Protein AF-0000000083251883 (afdb_homodimer)

Solvent-accessible surface area (backbone atoms only — not comparable to full-atom values): 17934 Å² total; per-residue (Å²): 127,90,46,74,46,80,39,75,62,54,76,89,46,49,65,61,52,42,50,43,52,33,49,34,33,75,71,44,66,76,36,55,42,84,63,74,70,48,75,67,52,38,49,62,68,57,47,57,95,45,89,84,31,48,34,30,32,30,30,50,71,86,31,86,34,34,34,38,38,38,37,80,60,54,86,46,64,19,23,72,37,23,32,24,48,49,78,47,58,28,80,89,48,59,94,68,57,54,67,71,55,47,53,59,53,53,51,52,52,33,54,77,66,64,34,40,23,42,33,35,79,39,34,64,82,43,53,67,58,53,50,53,41,43,77,70,64,31,40,80,31,29,55,41,72,55,39,27,51,61,94,91,36,74,33,36,42,30,28,30,37,35,74,59,129,127,89,46,72,46,80,38,76,62,54,76,88,47,47,65,61,54,42,51,42,53,34,49,34,32,74,72,43,66,76,35,54,43,84,62,76,70,47,73,67,53,37,50,62,69,58,47,57,94,45,89,85,31,47,35,30,32,29,28,49,70,88,32,86,33,32,34,39,38,38,37,80,61,54,88,46,63,20,23,71,38,24,32,23,50,50,78,47,58,27,81,91,49,60,95,68,55,54,67,72,55,48,53,59,52,53,52,52,51,34,54,76,66,62,35,40,24,41,33,35,79,38,34,64,83,42,54,68,59,53,49,55,42,42,76,69,63,30,40,81,30,29,54,41,73,57,38,27,50,61,94,91,37,72,32,36,41,31,29,30,36,35,74,58,127

Secondary structure (DSSP, 8-state):
---EEEEE--GGGHHHHHHHHHHHHHH-SSS--SSPPPHHHHHHHHS-SSTT-EEEEEEETTEEEEEEEEEES-SSGGGTTEEEEEEEE-GGGTTSSHHHHHHHHHHHHHHHTT--EEEEEEETT-HHHHHHHHHTT-EEEEEEEEEEEETTEEEEEEEEEEE--/---EEEEE--GGGHHHHHHHHHHHHHH-SSS--SSPPPHHHHHHHHS-SSTT-EEEEEEETTEEEEEEEEEES-SSGGGTTEEEEEEEE-GGGTTSSHHHHHHHHHHHHHHHTT--EEEEEEETT-HHHHHHHHHTT-EEEEEEEEEEEETTEEEEEEEEEEE--

Foldseek 3Di:
DWDKDWAFDDLVCLVVALVLVQCCCVPHPFDQDVDRADSVRSCVVQDAPDPLKTKIFMAINNHTFWIKIWHQPDDDPVCSLETEIDTTTRPVNPPVCNLLVVVVVVLVSSVVSNRFKYKYKGWPPPVVVVVSVVVVPWAWDDWAWQPGAYPRDGIIIIMTMDGRD/DWDKDWAFDDLVCLVVALVLVQCCCVPHPFDQDVDRADSVRSVVVQDAPDPLKTKIFMAINNHTFWIKIWHQPDDDPVRSLETEIDTTTRPVNPPVCNLLVVVVVVLVSSVVSNRFKYKYKGWPPPVVVVVSVVVVPWAWDDWAWQPGAYPRDGIIIIMTMDGRD

Sequence (330 aa):
MDNLAFVTYEEQYLDQVRQTYNYYVANTTVSFDLELCSREGMRQLIEPVSPLYRSFVIVWDGQYAGYVLMTQHKKKAAFQVTAEITIYLDPAYTGRGIGKAAVPFLEQLARESGIHSLVAAICSENEGSLKLFGKHGYIPCAHYREVAYKFDRWLDLICLQKILRMDNLAFVTYEEQYLDQVRQTYNYYVANTTVSFDLELCSREGMRQLIEPVSPLYRSFVIVWDGQYAGYVLMTQHKKKAAFQVTAEITIYLDPAYTGRGIGKAAVPFLEQLARESGIHSLVAAICSENEGSLKLFGKHGYIPCAHYREVAYKFDRWLDLICLQKILR

Nearest PDB structures (foldseek):
  3dr8-assembly1_B  TM=8.921E-01  e=1.224E-16  unclassified
  4mbu-assembly1_A  TM=9.205E-01  e=1.651E-15  Staphylococcus aureus subsp. aureus Mu50
  5wph-assembly1_A  TM=9.210E-01  e=3.211E-15  Pseudomonas putida KT2440
  5jtf-assembly1_B  TM=9.167E-01  e=1.144E-14  Pseudomonas putida KT2440
  5t7e-assembly1_C-2  TM=9.372E-01  e=6.227E-14  Streptomyces hygroscopicus

pLDDT: mean 97.16, std 4.81, range [49.4, 98.93]

InterPro domains:
  IPR000182 GNAT domain [PF00583] (52-138)
  IPR000182 GNAT domain [PS51186] (4-156)
  IPR016181 Acyl-CoA N-acyltransferase [SSF55729] (7-164)

Radius of gyration: 21.08 Å; Cα contacts (8 Å, |Δi|>4): 638; chains: 2; bounding box: 41×72×44 Å

Organism: NCBI:txid582686

Structure (mmCIF, N/CA/C/O backbone):
data_AF-0000000083251883-model_v1
#
loop_
_entity.id
_entity.type
_entity.pdbx_description
1 polymer 'Phosphinothricin acetyltransferase'
#
loop_
_atom_site.group_PDB
_atom_site.id
_atom_site.type_symbol
_atom_site.label_atom_id
_atom_site.label_alt_id
_atom_site.label_comp_id
_atom_site.label_asym_id
_atom_site.label_entity_id
_atom_site.label_seq_id
_atom_site.pdbx_PDB_ins_code
_atom_site.Cartn_x
_atom_site.Cartn_y
_atom_site.Cartn_z
_atom_site.occupancy
_atom_site.B_iso_or_equiv
_atom_site.auth_seq_id
_atom_site.auth_comp_id
_atom_site.auth_asym_id
_atom_site.auth_atom_id
_atom_site.pdbx_PDB_model_num
ATOM 1 N N . MET A 1 1 ? -7.859 -36.086 -18.049 1 49.4 1 MET A N 1
ATOM 2 C CA . MET A 1 1 ? -8.269 -34.717 -17.752 1 49.4 1 MET A CA 1
ATOM 3 C C . MET A 1 1 ? -7.439 -34.134 -16.614 1 49.4 1 MET A C 1
ATOM 5 O O . MET A 1 1 ? -7.225 -34.794 -15.595 1 49.4 1 MET A O 1
ATOM 9 N N . ASP A 1 2 ? -6.448 -33.212 -16.845 1 69.23 2 ASP A N 1
ATOM 10 C CA . ASP A 1 2 ? -5.571 -32.732 -15.782 1 69.23 2 ASP A CA 1
ATOM 11 C C . ASP A 1 2 ? -6.38 -32.234 -14.586 1 69.23 2 ASP A C 1
ATOM 13 O O . ASP A 1 2 ? -7.42 -31.596 -14.756 1 69.23 2 ASP A O 1
ATOM 17 N N . ASN A 1 3 ? -6.074 -32.98 -13.476 1 90.13 3 ASN A N 1
ATOM 18 C CA . ASN A 1 3 ? -6.787 -32.671 -12.242 1 90.13 3 ASN A CA 1
ATOM 19 C C . ASN A 1 3 ? -6.171 -31.475 -11.522 1 90.13 3 ASN A C 1
ATOM 21 O O . ASN A 1 3 ? -5.012 -31.526 -11.105 1 90.13 3 ASN A O 1
ATOM 25 N N . LEU A 1 4 ? -6.816 -30.393 -11.606 1 97.38 4 LEU A N 1
ATOM 26 C CA . LEU A 1 4 ? -6.417 -29.165 -10.927 1 97.38 4 LEU A CA 1
ATOM 27 C C . LEU A 1 4 ? -7.208 -28.975 -9.637 1 97.38 4 LEU A C 1
ATOM 29 O O . LEU A 1 4 ? -8.431 -29.133 -9.625 1 97.38 4 LEU A O 1
ATOM 33 N N . ALA A 1 5 ? -6.46 -28.745 -8.498 1 98.05 5 ALA A N 1
ATOM 34 C CA . ALA A 1 5 ? -7.125 -28.506 -7.22 1 98.05 5 ALA A CA 1
ATOM 35 C C . ALA A 1 5 ? -6.453 -27.367 -6.458 1 98.05 5 ALA A C 1
ATOM 37 O O . ALA A 1 5 ? -5.241 -27.169 -6.565 1 98.05 5 ALA A O 1
ATOM 38 N N . PHE A 1 6 ? -7.214 -26.658 -5.749 1 98.51 6 PHE A N 1
ATOM 39 C CA . PHE A 1 6 ? -6.754 -25.671 -4.78 1 98.51 6 PHE A CA 1
ATOM 40 C C . PHE A 1 6 ? -6.972 -26.167 -3.356 1 98.51 6 PHE A C 1
ATOM 42 O O . PHE A 1 6 ? -8.112 -26.355 -2.927 1 98.51 6 PHE A O 1
ATOM 49 N N . VAL A 1 7 ? -5.873 -26.36 -2.666 1 97.96 7 VAL A N 1
ATOM 50 C CA . VAL A 1 7 ? -5.941 -26.954 -1.335 1 97.96 7 VAL A CA 1
ATOM 51 C C . VAL A 1 7 ? -5.419 -25.962 -0.299 1 97.96 7 VAL A C 1
ATOM 53 O O . VAL A 1 7 ? -4.435 -25.259 -0.543 1 97.96 7 VAL A O 1
ATOM 56 N N . THR A 1 8 ? -6.1 -25.94 0.87 1 97.85 8 THR A N 1
ATOM 57 C 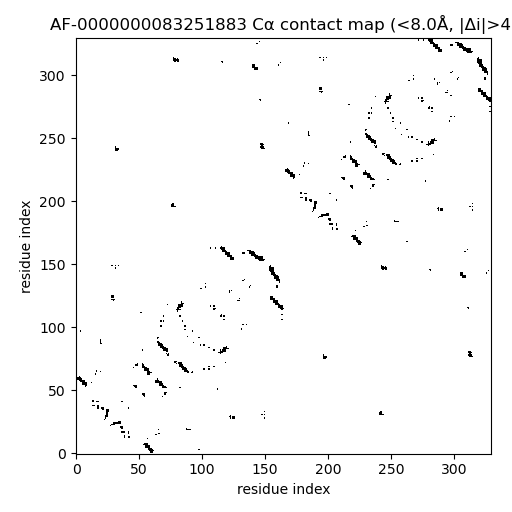CA . THR A 1 8 ? -5.651 -25.032 1.92 1 97.85 8 THR A CA 1
ATOM 58 C C . THR A 1 8 ? -4.184 -25.28 2.258 1 97.85 8 THR A C 1
ATOM 60 O O . THR A 1 8 ? -3.752 -26.43 2.366 1 97.85 8 THR A O 1
ATOM 63 N N . TYR A 1 9 ? -3.461 -24.232 2.396 1 98.3 9 TYR A N 1
ATOM 64 C CA . TYR A 1 9 ? -2.044 -24.342 2.724 1 98.3 9 TYR A CA 1
ATOM 65 C C . TYR A 1 9 ? -1.849 -25.023 4.073 1 98.3 9 TYR A C 1
ATOM 67 O O . TYR A 1 9 ? -2.555 -24.719 5.038 1 98.3 9 TYR A O 1
ATOM 75 N N . GLU A 1 10 ? -0.875 -25.914 4.133 1 97.34 10 GLU A N 1
ATOM 76 C CA . GLU A 1 10 ? -0.336 -26.509 5.353 1 97.34 10 GLU A CA 1
ATOM 77 C C . GLU A 1 10 ? 1.189 -26.444 5.371 1 97.34 10 GLU A C 1
ATOM 79 O O . GLU A 1 10 ? 1.824 -26.35 4.318 1 97.34 10 GLU A O 1
ATOM 84 N N . GLU A 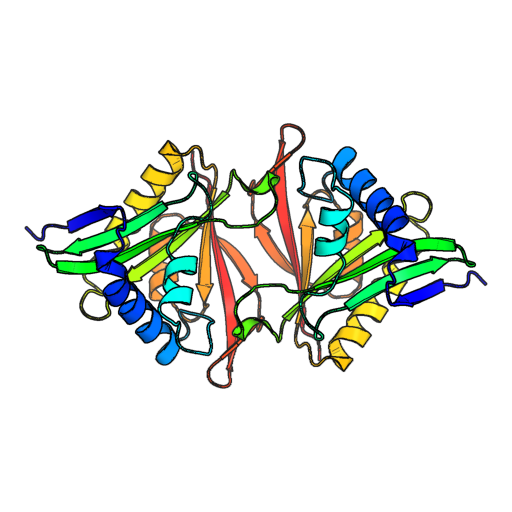1 11 ? 1.732 -26.551 6.522 1 97.43 11 GLU A N 1
ATOM 85 C CA . GLU A 1 11 ? 3.16 -26.348 6.746 1 97.43 11 GLU A CA 1
ATOM 86 C C . GLU A 1 11 ? 3.993 -27.308 5.9 1 97.43 11 GLU A C 1
ATOM 88 O O . GLU A 1 11 ? 5.123 -26.991 5.524 1 97.43 11 GLU A O 1
ATOM 93 N N . GLN A 1 12 ? 3.473 -28.399 5.558 1 97.65 12 GLN A N 1
ATOM 94 C CA . GLN A 1 12 ? 4.216 -29.388 4.784 1 97.65 12 GLN A CA 1
ATOM 95 C C . GLN A 1 12 ? 4.616 -28.832 3.421 1 97.65 12 GLN A C 1
ATOM 97 O O . GLN A 1 12 ? 5.552 -29.33 2.791 1 97.65 12 GLN A O 1
ATOM 102 N N . TYR A 1 13 ? 3.929 -27.806 2.956 1 98.38 13 TYR A N 1
ATOM 103 C CA . TYR A 1 13 ? 4.203 -27.23 1.644 1 98.38 13 TYR A CA 1
ATOM 104 C C . TYR A 1 13 ? 5.184 -26.069 1.753 1 98.38 13 TYR A C 1
ATOM 106 O O . TYR A 1 13 ? 5.524 -25.44 0.748 1 98.38 13 TYR A O 1
ATOM 114 N N . LEU A 1 14 ? 5.661 -25.738 2.961 1 98.63 14 LEU A N 1
ATOM 115 C CA . LEU A 1 14 ? 6.434 -24.528 3.216 1 98.63 14 LEU A CA 1
ATOM 116 C C . LEU A 1 14 ? 7.667 -24.472 2.32 1 98.63 14 LEU A C 1
ATOM 118 O O . LEU A 1 14 ? 7.96 -23.433 1.724 1 98.63 14 LEU A O 1
ATOM 122 N N . ASP A 1 15 ? 8.325 -25.575 2.161 1 98.59 15 ASP A N 1
ATOM 123 C CA . ASP A 1 15 ? 9.553 -25.581 1.371 1 98.59 15 ASP A CA 1
ATOM 124 C C . ASP A 1 15 ? 9.252 -25.388 -0.113 1 98.59 15 ASP A C 1
ATOM 126 O O . ASP A 1 15 ? 9.991 -24.698 -0.817 1 98.59 15 ASP A O 1
ATOM 130 N N . GLN A 1 16 ? 8.201 -26.016 -0.615 1 98.66 16 GLN A N 1
ATOM 131 C CA . GLN A 1 16 ? 7.839 -25.876 -2.022 1 98.66 16 GLN A CA 1
ATOM 132 C C . GLN A 1 16 ? 7.423 -24.443 -2.342 1 98.66 16 GLN A C 1
ATOM 134 O O . GLN A 1 16 ? 7.854 -23.877 -3.349 1 98.66 16 GLN A O 1
ATOM 139 N N . VAL A 1 17 ? 6.664 -23.897 -1.453 1 98.74 17 VAL A N 1
ATOM 140 C CA . VAL A 1 17 ? 6.215 -22.526 -1.674 1 98.74 17 VAL A CA 1
ATOM 141 C C . VAL A 1 17 ? 7.41 -21.577 -1.628 1 98.74 17 VAL A C 1
ATOM 143 O O . VAL A 1 17 ? 7.516 -20.662 -2.448 1 98.74 17 VAL A O 1
ATOM 146 N N . ARG A 1 18 ? 8.271 -21.774 -0.688 1 98.82 18 ARG A N 1
ATOM 147 C CA . ARG A 1 18 ? 9.475 -20.959 -0.567 1 98.82 18 ARG A CA 1
ATOM 148 C C . ARG A 1 18 ? 10.334 -21.06 -1.823 1 98.82 18 ARG A C 1
ATOM 150 O O . ARG A 1 18 ? 10.863 -20.055 -2.302 1 98.82 18 ARG A O 1
ATOM 157 N N . GLN A 1 19 ? 10.483 -22.225 -2.318 1 98.75 19 GLN A N 1
ATOM 158 C CA . GLN A 1 19 ? 11.275 -22.441 -3.524 1 98.75 19 GLN A CA 1
ATOM 159 C C . GLN A 1 19 ? 10.682 -21.689 -4.713 1 98.75 19 GLN A C 1
ATOM 161 O O . GLN A 1 19 ? 11.411 -21.057 -5.481 1 98.75 19 GLN A O 1
ATOM 166 N N . THR A 1 20 ? 9.438 -21.807 -4.827 1 98.81 20 THR A N 1
ATOM 167 C CA . THR A 1 20 ? 8.772 -21.074 -5.898 1 98.81 20 THR A CA 1
ATOM 168 C C . THR A 1 20 ? 9.003 -19.573 -5.75 1 98.81 20 THR A C 1
ATOM 170 O O . THR A 1 20 ? 9.401 -18.904 -6.706 1 98.81 20 THR A O 1
ATOM 173 N N . TYR A 1 21 ? 8.778 -19.083 -4.549 1 98.65 21 TYR A N 1
ATOM 174 C CA . TYR A 1 21 ? 8.947 -17.657 -4.294 1 98.65 21 TYR A CA 1
ATOM 175 C C . TYR A 1 21 ? 10.371 -17.212 -4.607 1 98.65 21 TYR A C 1
ATOM 177 O O . TYR A 1 21 ? 10.578 -16.214 -5.301 1 98.65 21 TYR A O 1
ATOM 185 N N . ASN A 1 22 ? 11.291 -17.938 -4.163 1 98.82 22 ASN A N 1
ATOM 186 C CA . ASN A 1 22 ? 12.696 -17.567 -4.301 1 98.82 22 ASN A CA 1
ATOM 187 C C . ASN A 1 22 ? 13.151 -17.628 -5.757 1 98.82 22 ASN A C 1
ATOM 189 O O . ASN A 1 22 ? 14.029 -16.868 -6.169 1 98.82 22 ASN A O 1
ATOM 193 N N . TYR A 1 23 ? 12.577 -18.521 -6.517 1 98.76 23 TYR A N 1
ATOM 194 C CA . TYR A 1 23 ? 12.856 -18.494 -7.948 1 98.76 23 TYR A CA 1
ATOM 195 C C . TYR A 1 23 ? 12.531 -17.129 -8.542 1 98.76 23 TYR A C 1
ATOM 197 O O . TYR A 1 23 ? 13.344 -16.551 -9.267 1 98.76 23 TYR A O 1
ATOM 205 N N . TYR A 1 24 ? 11.422 -16.577 -8.239 1 98.34 24 TYR A N 1
ATOM 206 C CA . TYR A 1 24 ? 10.977 -15.311 -8.812 1 98.34 24 TYR A CA 1
ATOM 207 C C . TYR A 1 24 ? 11.782 -14.145 -8.251 1 98.34 24 TYR A C 1
ATOM 209 O O . TYR A 1 24 ? 12.058 -13.175 -8.96 1 98.34 24 TYR A O 1
ATOM 217 N N . VAL A 1 25 ? 12.126 -14.23 -6.962 1 98.41 25 VAL A N 1
ATOM 218 C CA . VAL A 1 25 ? 12.97 -13.199 -6.367 1 98.41 25 VAL A CA 1
ATOM 219 C C . VAL A 1 25 ? 14.307 -13.139 -7.101 1 98.41 25 VAL A C 1
ATOM 221 O O . VAL A 1 25 ? 14.771 -12.058 -7.472 1 98.41 25 VAL A O 1
ATOM 224 N N . ALA A 1 26 ? 14.847 -14.271 -7.396 1 98.45 26 ALA A N 1
ATOM 225 C CA . ALA A 1 26 ? 16.213 -14.359 -7.905 1 98.45 26 ALA A CA 1
ATOM 226 C C . ALA A 1 26 ? 16.258 -14.084 -9.406 1 98.45 26 ALA A C 1
ATOM 228 O O . ALA A 1 26 ? 17.25 -13.561 -9.919 1 98.45 26 ALA A O 1
ATOM 229 N N . ASN A 1 27 ? 15.132 -14.345 -10.071 1 98.24 27 ASN A N 1
ATOM 230 C CA . ASN A 1 27 ? 15.298 -14.445 -11.517 1 98.24 27 ASN A CA 1
ATOM 231 C C . ASN A 1 27 ? 14.379 -13.476 -12.255 1 98.24 27 ASN A C 1
ATOM 233 O O . ASN A 1 27 ? 14.433 -13.374 -13.482 1 98.24 27 ASN A O 1
ATOM 237 N N . THR A 1 28 ? 13.568 -12.746 -11.523 1 98.02 28 THR A N 1
ATOM 238 C CA . THR A 1 28 ? 12.562 -11.962 -12.232 1 98.02 28 THR A CA 1
ATOM 239 C C . THR A 1 28 ? 12.245 -10.676 -11.473 1 98.02 28 THR A C 1
ATOM 241 O O . THR A 1 28 ? 12.755 -10.457 -10.373 1 98.02 28 THR A O 1
ATOM 244 N N . THR A 1 29 ? 11.38 -9.86 -12.038 1 97.72 29 THR A N 1
ATOM 245 C CA . THR A 1 29 ? 10.875 -8.656 -11.388 1 97.72 29 THR A CA 1
ATOM 246 C C . THR A 1 29 ? 9.457 -8.874 -10.869 1 97.72 29 THR A C 1
ATOM 248 O O . THR A 1 29 ? 8.775 -7.92 -10.49 1 97.72 29 THR A O 1
ATOM 251 N N . VAL A 1 30 ? 9.062 -10.108 -10.884 1 97 30 VAL A N 1
ATOM 252 C CA . VAL A 1 30 ? 7.725 -10.435 -10.4 1 97 30 VAL A CA 1
ATOM 253 C C . VAL A 1 30 ? 7.606 -10.068 -8.923 1 97 30 VAL A C 1
ATOM 255 O O . VAL A 1 30 ? 6.572 -9.558 -8.484 1 97 30 VAL A O 1
ATOM 258 N N . SER A 1 31 ? 8.657 -10.412 -8.202 1 96.03 31 SER A N 1
ATOM 259 C CA . SER A 1 31 ? 8.752 -10.012 -6.802 1 96.03 31 SER A CA 1
ATOM 260 C C . SER A 1 31 ? 9.686 -8.819 -6.629 1 96.03 31 SER A C 1
ATOM 262 O O . SER A 1 31 ? 10.728 -8.74 -7.283 1 96.03 31 SER A O 1
ATOM 264 N N . PHE A 1 32 ? 9.406 -8.001 -5.683 1 97.99 32 PHE A N 1
ATOM 265 C CA . PHE A 1 32 ? 10.197 -6.801 -5.439 1 97.99 32 PHE A CA 1
ATOM 266 C C . PHE A 1 32 ? 11.15 -7.009 -4.268 1 97.99 32 PHE A C 1
ATOM 268 O O . PHE A 1 32 ? 11.674 -6.043 -3.709 1 97.99 32 PHE A O 1
ATOM 275 N N . ASP A 1 33 ? 11.295 -8.233 -3.846 1 97.98 33 ASP A N 1
ATOM 276 C CA . ASP A 1 33 ? 12.32 -8.564 -2.86 1 97.98 33 ASP A CA 1
ATOM 277 C C . ASP A 1 33 ? 13.697 -8.662 -3.512 1 97.98 33 ASP A C 1
ATOM 279 O O . ASP A 1 33 ? 13.825 -9.153 -4.635 1 97.98 33 ASP A O 1
ATOM 283 N N . LEU A 1 34 ? 14.699 -8.22 -2.806 1 98.18 34 LEU A N 1
ATOM 284 C CA . LEU A 1 34 ? 16.052 -8.174 -3.349 1 98.18 34 LEU A CA 1
ATOM 285 C C . LEU A 1 34 ? 16.88 -9.351 -2.846 1 98.18 34 LEU A C 1
ATOM 287 O O . LEU A 1 34 ? 17.938 -9.655 -3.402 1 98.18 34 LEU A O 1
ATOM 291 N N . GLU A 1 35 ? 16.421 -9.925 -1.735 1 98.13 35 GLU A N 1
ATOM 292 C CA . GLU A 1 35 ? 17.1 -11.068 -1.132 1 98.13 35 GLU A CA 1
ATOM 293 C C . GLU A 1 35 ? 16.168 -12.272 -1.028 1 98.13 35 GLU A C 1
ATOM 295 O O . GLU A 1 35 ? 14.95 -12.114 -0.928 1 98.13 35 GLU A O 1
ATOM 300 N N . LEU A 1 36 ? 16.753 -13.41 -1.036 1 98.57 36 LEU A N 1
ATOM 301 C CA . LEU A 1 36 ? 15.968 -14.636 -0.942 1 98.57 36 LEU A CA 1
ATOM 302 C C . LEU A 1 36 ? 15.25 -14.721 0.401 1 98.57 36 LEU A C 1
ATOM 304 O O . LEU A 1 36 ? 15.808 -14.339 1.433 1 98.57 36 LEU A O 1
ATOM 308 N N . CYS A 1 37 ? 14.109 -15.217 0.35 1 98.21 37 CYS A N 1
ATOM 309 C CA . CYS A 1 37 ? 13.265 -15.376 1.529 1 98.21 37 CYS A CA 1
ATOM 310 C C . CYS A 1 37 ? 13.734 -16.549 2.382 1 98.21 37 CYS A C 1
ATOM 312 O O . CYS A 1 37 ? 14.033 -17.623 1.857 1 98.21 37 CYS A O 1
ATOM 314 N N . SER A 1 38 ? 13.853 -16.401 3.679 1 98.46 38 SER A N 1
ATOM 315 C CA . SER A 1 38 ? 14.141 -17.484 4.614 1 98.46 38 SER A CA 1
ATOM 316 C C . SER A 1 38 ? 12.906 -18.345 4.859 1 98.46 38 SER A C 1
ATOM 318 O O . SER A 1 38 ? 11.811 -18.016 4.397 1 98.46 38 SER A O 1
ATOM 320 N N . ARG A 1 39 ? 13.135 -19.436 5.527 1 98.22 39 ARG A N 1
ATOM 321 C CA . ARG A 1 39 ? 12.002 -20.284 5.885 1 98.22 39 ARG A CA 1
ATOM 322 C C . ARG A 1 39 ? 11.019 -19.534 6.778 1 98.22 39 ARG A C 1
ATOM 324 O O . ARG A 1 39 ? 9.807 -19.592 6.561 1 98.22 39 ARG A O 1
ATOM 331 N N . GLU A 1 40 ? 11.508 -18.861 7.796 1 98.03 40 GLU A N 1
ATOM 332 C CA . GLU A 1 40 ? 10.656 -18.082 8.689 1 98.03 40 GLU A CA 1
ATOM 333 C C . GLU A 1 40 ? 9.976 -16.938 7.944 1 98.03 40 GLU A C 1
ATOM 335 O O . GLU A 1 40 ? 8.799 -16.652 8.175 1 98.03 40 GLU A O 1
ATOM 340 N N . GLY A 1 41 ? 10.685 -16.304 7.089 1 97.73 41 GLY A N 1
ATOM 341 C CA . GLY A 1 41 ? 10.096 -15.26 6.264 1 97.73 41 GLY A CA 1
ATOM 342 C C . GLY A 1 41 ? 8.935 -15.751 5.42 1 97.73 41 GLY A C 1
ATOM 343 O O . GLY A 1 41 ? 7.896 -15.093 5.343 1 97.73 41 GLY A O 1
ATOM 344 N N .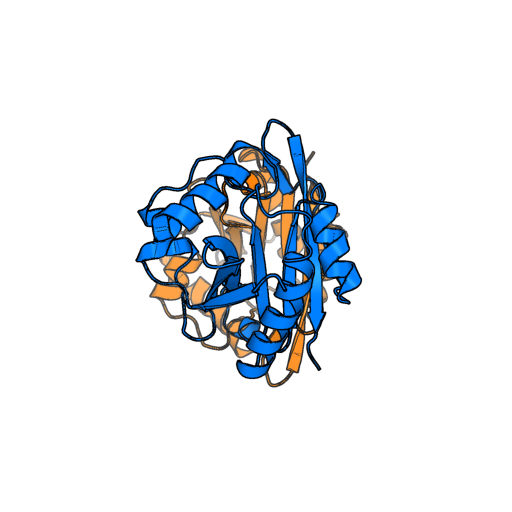 MET A 1 42 ? 9.2 -16.902 4.839 1 98.35 42 MET A N 1
ATOM 345 C CA . MET A 1 42 ? 8.141 -17.468 4.008 1 98.35 42 MET A CA 1
ATOM 346 C C . MET A 1 42 ? 6.92 -17.822 4.85 1 98.35 42 MET A C 1
ATOM 348 O O . MET A 1 42 ? 5.784 -17.606 4.424 1 98.35 42 MET A O 1
ATOM 352 N N . ARG A 1 43 ? 7.13 -18.344 6.006 1 97.86 43 ARG A N 1
ATOM 353 C CA . ARG A 1 43 ? 6.029 -18.651 6.913 1 97.86 43 ARG A CA 1
ATOM 354 C C . ARG A 1 43 ? 5.19 -17.409 7.196 1 97.86 43 ARG A C 1
ATOM 356 O O . ARG A 1 43 ? 3.96 -17.457 7.135 1 97.86 43 ARG A O 1
ATOM 363 N N . GLN A 1 44 ? 5.8 -16.286 7.427 1 96.29 44 GLN A N 1
ATOM 364 C CA . GLN A 1 44 ? 5.114 -15.034 7.726 1 96.29 44 GLN A CA 1
ATOM 365 C C . GLN A 1 44 ? 4.35 -14.521 6.508 1 96.29 44 GLN A C 1
ATOM 367 O O . GLN A 1 44 ? 3.284 -13.917 6.646 1 96.29 44 GLN A O 1
ATOM 372 N N . LEU A 1 45 ? 4.944 -14.807 5.42 1 96.32 45 LEU A N 1
ATOM 373 C CA . LEU A 1 45 ? 4.35 -14.321 4.179 1 96.32 45 LEU A CA 1
ATOM 374 C C . LEU A 1 45 ? 3.103 -15.122 3.823 1 96.32 45 LEU A C 1
ATOM 376 O O . LEU A 1 45 ? 2.101 -14.555 3.381 1 96.32 45 LEU A O 1
ATOM 380 N N . ILE A 1 46 ? 3.174 -16.394 3.986 1 97.59 46 ILE A N 1
ATOM 381 C CA . ILE A 1 46 ? 2.125 -17.252 3.445 1 97.59 46 ILE A CA 1
ATOM 382 C C . ILE A 1 46 ? 1.036 -17.46 4.495 1 97.59 46 ILE A C 1
ATOM 384 O O . ILE A 1 46 ? -0.119 -17.728 4.156 1 97.59 46 ILE A O 1
ATOM 388 N N . GLU A 1 47 ? 1.308 -17.369 5.753 1 96.1 47 GLU A N 1
ATOM 389 C CA . GLU A 1 47 ? 0.302 -17.508 6.801 1 96.1 47 GLU A CA 1
ATOM 390 C C . GLU A 1 47 ? -0.565 -16.257 6.904 1 96.1 47 GLU A C 1
ATOM 392 O O . GLU A 1 47 ? -0.048 -15.147 7.048 1 96.1 47 GLU A O 1
ATOM 397 N N . PRO A 1 48 ? -1.812 -16.473 6.913 1 93.5 48 PRO A N 1
ATOM 398 C CA . PRO A 1 48 ? -2.699 -15.307 6.94 1 93.5 48 PRO A CA 1
ATOM 399 C C . PRO A 1 48 ? -2.618 -14.535 8.255 1 93.5 48 PRO A C 1
ATOM 401 O O . PRO A 1 48 ? -2.479 -15.138 9.322 1 93.5 48 PRO A O 1
ATOM 404 N N . VAL A 1 49 ? -2.716 -13.236 8.163 1 91.45 49 VAL A N 1
ATOM 405 C CA . VAL A 1 49 ? -2.626 -12.36 9.327 1 91.45 49 VAL A CA 1
ATOM 406 C C . VAL A 1 49 ? -3.978 -12.303 10.035 1 91.45 49 VAL A C 1
ATOM 408 O O . VAL A 1 49 ? -4.074 -11.813 11.163 1 91.45 49 VAL A O 1
ATOM 411 N N . SER A 1 50 ? -4.999 -12.791 9.423 1 93.68 50 SER A N 1
ATOM 412 C CA . SER A 1 50 ? -6.357 -12.848 9.954 1 93.68 50 SER A CA 1
ATOM 413 C C . SER A 1 50 ? -7.181 -13.924 9.253 1 93.68 50 SER A C 1
ATOM 415 O O . SER A 1 50 ? -6.83 -14.365 8.157 1 93.68 50 SER A O 1
ATOM 417 N N . PRO A 1 51 ? -8.299 -14.303 9.822 1 92.48 51 PRO A N 1
ATOM 418 C CA . PRO A 1 51 ? -9.155 -15.314 9.198 1 92.48 51 PRO A CA 1
ATOM 419 C C . PRO A 1 51 ? -9.801 -14.823 7.904 1 92.48 51 PRO A C 1
ATOM 421 O O . PRO A 1 51 ? -10.347 -15.623 7.14 1 92.48 51 PRO A O 1
ATOM 424 N N . LEU A 1 52 ? -9.737 -13.547 7.723 1 94.52 52 LEU A N 1
ATOM 425 C CA . LEU A 1 52 ? -10.314 -12.959 6.519 1 94.52 52 LEU A CA 1
ATOM 426 C C . LEU A 1 52 ? -9.533 -13.384 5.28 1 94.52 52 LEU A C 1
ATOM 428 O O . LEU A 1 52 ? -10.105 -13.51 4.194 1 94.52 52 LEU A O 1
ATOM 432 N N . TYR A 1 53 ? -8.299 -13.619 5.47 1 96.68 53 TYR A N 1
ATOM 433 C CA . TYR A 1 53 ? -7.396 -13.931 4.368 1 96.68 53 TYR A CA 1
ATOM 434 C C . TYR A 1 53 ? -7.046 -15.414 4.354 1 96.68 53 TYR A C 1
ATOM 436 O O . TYR A 1 53 ? -7.216 -16.108 5.36 1 96.68 53 TYR A O 1
ATOM 444 N N . ARG A 1 54 ? -6.628 -15.906 3.135 1 96.94 54 ARG A N 1
ATOM 445 C CA . ARG A 1 54 ? -6.389 -17.336 2.974 1 96.94 54 ARG A CA 1
ATOM 446 C C . ARG A 1 54 ? -5.3 -17.596 1.938 1 96.94 54 ARG A C 1
ATOM 448 O O . ARG A 1 54 ? -5.147 -16.828 0.986 1 96.94 54 ARG A O 1
ATOM 455 N N . SER A 1 55 ? -4.622 -18.652 2.198 1 98.31 55 SER A N 1
ATOM 456 C CA . SER A 1 55 ? -3.602 -19.146 1.279 1 98.31 55 SER A CA 1
ATOM 457 C C . SER A 1 55 ? -3.919 -20.562 0.811 1 98.31 55 SER A C 1
ATOM 459 O O . SER A 1 55 ? -4.359 -21.399 1.602 1 98.31 55 SER A O 1
ATOM 461 N N . PHE A 1 56 ? -3.689 -20.855 -0.429 1 98.69 56 PHE A N 1
ATOM 462 C CA . PHE A 1 56 ? -3.928 -22.177 -0.995 1 98.69 56 PHE A CA 1
ATOM 463 C C . PHE A 1 56 ? -2.73 -22.64 -1.816 1 98.69 56 PHE A C 1
ATOM 465 O O . PHE A 1 56 ? -2.055 -21.826 -2.451 1 98.69 56 PHE A O 1
ATOM 472 N N . VAL A 1 57 ? -2.553 -23.919 -1.833 1 98.79 57 VAL A N 1
ATOM 473 C CA . VAL A 1 57 ? -1.616 -24.573 -2.74 1 98.79 57 VAL A CA 1
ATOM 474 C C . VAL A 1 57 ? -2.369 -25.129 -3.947 1 98.79 57 VAL A C 1
ATOM 476 O O . VAL A 1 57 ? -3.478 -25.65 -3.809 1 98.79 57 VAL A O 1
ATOM 479 N N . ILE A 1 58 ? -1.72 -24.968 -5.063 1 98.82 58 ILE A N 1
ATOM 480 C CA . ILE A 1 58 ? -2.256 -25.52 -6.302 1 98.82 58 ILE A CA 1
ATOM 481 C C . ILE A 1 58 ? -1.653 -26.9 -6.555 1 98.82 58 ILE A C 1
ATOM 483 O O . ILE A 1 58 ? -0.43 -27.061 -6.552 1 98.82 58 ILE A O 1
ATOM 487 N N . VAL A 1 59 ? -2.52 -27.844 -6.782 1 98.25 59 VAL A N 1
ATOM 488 C CA . VAL A 1 59 ? -2.096 -29.211 -7.064 1 98.25 59 VAL A CA 1
ATOM 489 C C . VAL A 1 59 ? -2.566 -29.621 -8.458 1 98.25 59 VAL A C 1
ATOM 491 O O . VAL A 1 59 ? -3.75 -29.5 -8.781 1 98.25 59 VAL A O 1
ATOM 494 N N . TRP A 1 60 ? -1.593 -29.958 -9.265 1 97.31 60 TRP A N 1
ATOM 495 C CA . TRP A 1 60 ? -1.847 -30.431 -10.622 1 97.31 60 TRP A CA 1
ATOM 496 C C . TRP A 1 60 ? -1.46 -31.899 -10.768 1 97.31 60 TRP A C 1
ATOM 498 O O . TRP A 1 60 ? -0.275 -32.241 -10.733 1 97.31 60 TRP A O 1
ATOM 508 N N . ASP A 1 61 ? -2.438 -32.78 -10.924 1 95.6 61 ASP A N 1
ATOM 509 C CA . ASP A 1 61 ? -2.225 -34.221 -11.022 1 95.6 61 ASP A CA 1
ATOM 510 C C . ASP A 1 61 ? -1.442 -34.743 -9.819 1 95.6 61 ASP A C 1
ATOM 512 O O . ASP A 1 61 ? -0.453 -35.461 -9.98 1 95.6 61 ASP A O 1
ATOM 516 N N . GLY A 1 62 ? -1.757 -34.203 -8.679 1 95.21 62 GLY A N 1
ATOM 517 C CA . GLY A 1 62 ? -1.223 -34.689 -7.417 1 95.21 62 GLY A CA 1
ATOM 518 C C . GLY A 1 62 ? 0.102 -34.051 -7.044 1 95.21 62 GLY A C 1
ATOM 519 O O . GLY A 1 62 ? 0.665 -34.347 -5.989 1 95.21 62 GLY A O 1
ATOM 520 N N . GLN A 1 63 ? 0.51 -33.165 -7.863 1 96.71 63 GLN A N 1
ATOM 521 C CA . GLN A 1 63 ? 1.806 -32.542 -7.619 1 96.71 63 GLN A CA 1
ATOM 522 C C . GLN A 1 63 ? 1.657 -31.047 -7.352 1 96.71 63 GLN A C 1
ATOM 524 O O . GLN A 1 63 ? 0.771 -30.397 -7.909 1 96.71 63 GLN A O 1
ATOM 529 N N . TYR A 1 64 ? 2.552 -30.583 -6.54 1 98.33 64 TYR A N 1
ATOM 530 C CA . TYR A 1 64 ? 2.604 -29.149 -6.28 1 98.33 64 TYR A CA 1
ATOM 531 C C . TYR A 1 64 ? 2.865 -28.371 -7.564 1 98.33 64 TYR A C 1
ATOM 533 O O . TYR A 1 64 ? 3.798 -28.683 -8.308 1 98.33 64 TYR A O 1
ATOM 541 N N . ALA A 1 65 ? 2.051 -27.318 -7.79 1 98.69 65 ALA A N 1
ATOM 542 C CA . ALA A 1 65 ? 2.196 -26.556 -9.027 1 98.69 65 ALA A CA 1
ATOM 543 C C . ALA A 1 65 ? 2.324 -25.063 -8.741 1 98.69 65 ALA A C 1
ATOM 545 O O . ALA A 1 65 ? 2.628 -24.276 -9.64 1 98.69 65 ALA A O 1
ATOM 546 N N . GLY A 1 66 ? 2.093 -24.634 -7.536 1 98.78 66 GLY A N 1
ATOM 547 C CA . GLY A 1 66 ? 2.131 -23.23 -7.159 1 98.78 66 GLY A CA 1
ATOM 548 C C . GLY A 1 66 ? 1.233 -22.904 -5.981 1 98.78 66 GLY A C 1
ATOM 549 O O . GLY A 1 66 ? 0.853 -23.794 -5.218 1 98.78 66 GLY A O 1
ATOM 550 N N . TYR A 1 67 ? 0.981 -21.671 -5.776 1 98.82 67 TYR A N 1
ATOM 551 C CA . TYR A 1 67 ? 0.097 -21.268 -4.688 1 98.82 67 TYR A CA 1
ATOM 552 C C . TYR A 1 67 ? -0.558 -19.925 -4.988 1 98.82 67 TYR A C 1
ATOM 554 O O . TYR A 1 67 ? -0.124 -19.202 -5.888 1 98.82 67 TYR A O 1
ATOM 562 N N . VAL A 1 68 ? -1.617 -19.65 -4.311 1 98.76 68 VAL A N 1
ATOM 563 C CA . VAL A 1 68 ? -2.336 -18.385 -4.416 1 98.76 68 VAL A CA 1
ATOM 564 C C . VAL A 1 68 ? -2.592 -17.819 -3.021 1 98.76 68 VAL A C 1
ATOM 566 O O . VAL A 1 68 ? -2.711 -18.571 -2.052 1 98.76 68 VAL A O 1
ATOM 569 N N . LEU A 1 69 ? -2.638 -16.541 -2.985 1 98.08 69 LEU A N 1
ATOM 570 C CA . LEU A 1 69 ? -2.906 -15.808 -1.753 1 98.08 69 LEU A CA 1
ATOM 571 C C . LEU A 1 69 ? -4.04 -14.807 -1.952 1 98.08 69 LEU A C 1
ATOM 573 O O . LEU A 1 69 ? -4.116 -14.148 -2.991 1 98.08 69 LEU A O 1
ATOM 577 N N . MET A 1 70 ? -4.897 -14.762 -1.086 1 98.42 70 MET A N 1
ATOM 578 C CA . MET A 1 70 ? -5.728 -13.593 -0.809 1 98.42 70 MET A CA 1
ATOM 579 C C . MET A 1 70 ? -5.325 -12.938 0.508 1 98.42 70 MET A C 1
ATOM 581 O O . MET A 1 70 ? -5.508 -13.522 1.577 1 98.42 70 MET A O 1
ATOM 585 N N . THR A 1 71 ? -4.771 -11.762 0.429 1 97.8 71 THR A N 1
ATOM 586 C CA . THR A 1 71 ? -4.135 -11.155 1.592 1 97.8 71 THR A CA 1
ATOM 587 C C . THR A 1 71 ? -4.587 -9.707 1.763 1 97.8 71 THR A C 1
ATOM 589 O O . THR A 1 71 ? -5.438 -9.225 1.012 1 97.8 71 THR A O 1
ATOM 592 N N . GLN A 1 72 ? -4.014 -9.129 2.81 1 96.93 72 GLN A N 1
ATOM 593 C CA . GLN A 1 72 ? -4.36 -7.759 3.172 1 96.93 72 GLN A CA 1
ATOM 594 C C . GLN A 1 72 ? -3.862 -6.77 2.122 1 96.93 72 GLN A C 1
ATOM 596 O O . GLN A 1 72 ? -2.695 -6.812 1.727 1 96.93 72 GLN A O 1
ATOM 601 N N . HIS A 1 73 ? -4.729 -5.933 1.655 1 97.38 73 HIS A N 1
ATOM 602 C CA . HIS A 1 73 ? -4.357 -4.89 0.707 1 97.38 73 HIS A CA 1
ATOM 603 C C . HIS A 1 73 ? -3.684 -3.717 1.413 1 97.38 73 HIS A C 1
ATOM 605 O O . HIS A 1 73 ? -2.634 -3.242 0.974 1 97.38 73 HIS A O 1
ATOM 611 N N . LYS A 1 74 ? -4.303 -3.26 2.431 1 97.08 74 LYS A N 1
ATOM 612 C CA . LYS A 1 74 ? -3.804 -2.198 3.3 1 97.08 74 LYS A CA 1
ATOM 613 C C . LYS A 1 74 ? -4.123 -2.49 4.763 1 97.08 74 LYS A C 1
ATOM 615 O O . LYS A 1 74 ? -5.058 -3.236 5.064 1 97.08 74 LYS A O 1
ATOM 620 N N . LYS A 1 75 ? -3.475 -1.831 5.658 1 94.12 75 LYS A N 1
ATOM 621 C CA . LYS A 1 75 ? -3.485 -2.23 7.062 1 94.12 75 LYS A CA 1
ATOM 622 C C . LYS A 1 75 ? -4.692 -1.645 7.791 1 94.12 75 LYS A C 1
ATOM 624 O O . LYS A 1 75 ? -5.203 -2.247 8.738 1 94.12 75 LYS A O 1
ATOM 629 N N . LYS A 1 76 ? -5.15 -0.505 7.438 1 96.16 76 LYS A N 1
ATOM 630 C CA . LYS A 1 76 ? -6.187 0.175 8.208 1 96.16 76 LYS A CA 1
ATOM 631 C C . LYS A 1 76 ? -7.535 -0.523 8.049 1 96.16 76 LYS A C 1
ATOM 633 O O . LYS A 1 76 ? -7.844 -1.052 6.98 1 96.16 76 LYS A O 1
ATOM 638 N N . ALA A 1 77 ? -8.335 -0.406 8.997 1 96.08 77 ALA A N 1
ATOM 639 C CA . ALA A 1 77 ? -9.549 -1.205 9.146 1 96.08 77 ALA A CA 1
ATOM 640 C C . ALA A 1 77 ? -10.552 -0.892 8.04 1 96.08 77 ALA A C 1
ATOM 642 O O . ALA A 1 77 ? -11.3 -1.77 7.605 1 96.08 77 ALA A O 1
ATOM 643 N N . ALA A 1 78 ? -10.568 0.328 7.571 1 98.21 78 ALA A N 1
ATOM 644 C CA . ALA A 1 78 ? -11.534 0.704 6.542 1 98.21 78 ALA A CA 1
ATOM 645 C C . ALA A 1 78 ? -11.309 -0.094 5.261 1 98.21 78 ALA A C 1
ATOM 647 O O . ALA A 1 78 ? -12.209 -0.203 4.424 1 98.21 78 ALA A O 1
ATOM 648 N N . PHE A 1 79 ? -10.115 -0.689 5.138 1 98.38 79 PHE A N 1
ATOM 649 C CA . PHE A 1 79 ? -9.744 -1.391 3.915 1 98.38 79 PHE A CA 1
ATOM 650 C C . PHE A 1 79 ? -10.079 -2.874 4.019 1 98.38 79 PHE A C 1
ATOM 652 O O . PHE A 1 79 ? -9.811 -3.643 3.094 1 98.38 79 PHE A O 1
ATOM 659 N N . GLN A 1 80 ? -10.682 -3.359 5.102 1 97.49 80 GLN A N 1
ATOM 660 C CA . GLN A 1 80 ? -10.956 -4.779 5.295 1 97.49 80 GLN A CA 1
ATOM 661 C C . GLN A 1 80 ? -11.996 -5.279 4.296 1 97.49 80 GLN A C 1
ATOM 663 O O . GLN A 1 80 ? -12.208 -6.487 4.165 1 97.49 80 GLN A O 1
ATOM 668 N N . VAL A 1 81 ? -12.543 -4.407 3.52 1 98.14 81 VAL A N 1
ATOM 669 C CA . VAL A 1 81 ? -13.51 -4.755 2.484 1 98.14 81 VAL A CA 1
ATOM 670 C C . VAL A 1 81 ? -12.785 -5.01 1.165 1 98.14 81 VAL A C 1
ATOM 672 O O . VAL A 1 81 ? -13.412 -5.356 0.161 1 98.14 81 VAL A O 1
ATOM 675 N N . THR A 1 82 ? -11.456 -4.819 1.117 1 98.73 82 THR A N 1
ATOM 676 C CA . THR A 1 82 ? -10.626 -4.996 -0.07 1 98.73 82 THR A CA 1
ATOM 677 C C . THR A 1 82 ? -9.481 -5.965 0.209 1 98.73 82 THR A C 1
ATOM 679 O O . THR A 1 82 ? -8.816 -5.866 1.242 1 98.73 82 THR A O 1
ATOM 682 N N . ALA A 1 83 ? -9.239 -6.894 -0.683 1 98.68 83 ALA A N 1
ATOM 683 C CA . ALA A 1 83 ? -8.136 -7.842 -0.55 1 98.68 83 ALA A CA 1
ATOM 684 C C . ALA A 1 83 ? -7.207 -7.776 -1.758 1 98.68 83 ALA A C 1
ATOM 686 O O . ALA A 1 83 ? -7.616 -7.354 -2.842 1 98.68 83 ALA A O 1
ATOM 687 N N . GLU A 1 84 ? -6.031 -8.098 -1.546 1 98.7 84 GLU A N 1
ATOM 688 C CA . GLU A 1 84 ? -5.049 -8.284 -2.61 1 98.7 84 GLU A CA 1
ATOM 689 C C . GLU A 1 84 ? -4.885 -9.76 -2.959 1 98.7 84 GLU A C 1
ATOM 691 O O . GLU A 1 84 ? -4.857 -10.614 -2.07 1 98.7 84 GLU A O 1
ATOM 696 N N . ILE A 1 85 ? -4.82 -10.057 -4.23 1 98.73 85 ILE A N 1
ATOM 697 C CA . ILE A 1 85 ? -4.681 -11.45 -4.639 1 98.73 85 ILE A CA 1
ATOM 698 C C . ILE A 1 85 ? -3.369 -11.637 -5.396 1 98.73 85 ILE A C 1
ATOM 700 O O . ILE A 1 85 ? -2.932 -10.743 -6.125 1 98.73 85 ILE A O 1
ATOM 704 N N . THR A 1 86 ? -2.746 -12.734 -5.211 1 97.95 86 THR A N 1
ATOM 705 C CA . THR A 1 86 ? -1.463 -13.094 -5.804 1 97.95 86 THR A CA 1
ATOM 706 C C . THR A 1 86 ? -1.466 -14.552 -6.255 1 97.95 86 THR A C 1
ATOM 708 O O . THR A 1 86 ? -2.051 -15.411 -5.593 1 97.95 86 THR A O 1
ATOM 711 N N . ILE A 1 87 ? -0.844 -14.828 -7.35 1 98.58 87 ILE A N 1
ATOM 712 C CA . ILE A 1 87 ? -0.697 -16.168 -7.908 1 98.58 87 ILE A CA 1
ATOM 713 C C . ILE A 1 87 ? 0.771 -16.433 -8.234 1 98.58 87 ILE A C 1
ATOM 715 O O . ILE A 1 87 ? 1.4 -15.664 -8.965 1 98.58 87 ILE A O 1
ATOM 719 N N . TYR A 1 88 ? 1.312 -17.43 -7.676 1 98.66 88 TYR A N 1
ATOM 720 C CA . TYR A 1 88 ? 2.645 -17.923 -8.003 1 98.66 88 TYR A CA 1
ATOM 721 C C . TYR A 1 88 ? 2.582 -19.347 -8.543 1 98.66 88 TYR A C 1
ATOM 723 O O . TYR A 1 88 ? 1.993 -20.23 -7.916 1 98.66 88 TYR A O 1
ATOM 731 N N . LEU A 1 89 ? 3.181 -19.506 -9.652 1 98.61 89 LEU A N 1
ATOM 732 C CA . LEU A 1 89 ? 3.266 -20.844 -10.226 1 98.61 89 LEU A CA 1
ATOM 733 C C . LEU A 1 89 ? 4.713 -21.324 -10.274 1 98.61 89 LEU A C 1
ATOM 735 O O . LEU A 1 89 ? 5.619 -20.548 -10.583 1 98.61 89 LEU A O 1
ATOM 739 N N . ASP A 1 90 ? 4.858 -22.55 -9.918 1 98.28 90 ASP A N 1
ATOM 740 C CA . ASP A 1 90 ? 6.138 -23.161 -10.263 1 98.28 90 ASP A CA 1
ATOM 741 C C . ASP A 1 90 ? 6.461 -22.961 -11.742 1 98.28 90 ASP A C 1
ATOM 743 O O . ASP A 1 90 ? 5.591 -23.12 -12.6 1 98.28 90 ASP A O 1
ATOM 747 N N . PRO A 1 91 ? 7.667 -22.62 -12.008 1 97.11 91 PRO A N 1
ATOM 748 C CA . PRO A 1 91 ? 8.019 -22.322 -13.398 1 97.11 91 PRO A CA 1
ATOM 749 C C . PRO A 1 91 ? 7.704 -23.477 -14.347 1 97.11 91 PRO A C 1
ATOM 751 O O . PRO A 1 91 ? 7.399 -23.251 -15.521 1 97.11 91 PRO A O 1
ATOM 754 N N . ALA A 1 92 ? 7.702 -24.659 -13.867 1 96.78 92 ALA A N 1
ATOM 755 C CA . ALA A 1 92 ? 7.438 -25.838 -14.687 1 96.78 92 ALA A CA 1
ATOM 756 C C . ALA A 1 92 ? 5.958 -25.937 -15.046 1 96.78 92 ALA A C 1
ATOM 758 O O . ALA A 1 92 ? 5.576 -26.721 -15.918 1 96.78 92 ALA A O 1
ATOM 759 N N . TYR A 1 93 ? 5.146 -25.168 -14.456 1 97.07 93 TYR A N 1
ATOM 760 C CA . TYR A 1 93 ? 3.707 -25.335 -14.622 1 97.07 93 TYR A CA 1
ATOM 761 C C . TYR A 1 93 ? 3.077 -24.083 -15.218 1 97.07 93 TYR A C 1
ATOM 763 O O . TYR A 1 93 ? 1.851 -23.947 -15.241 1 97.07 93 TYR A O 1
ATOM 771 N N . THR A 1 94 ? 3.881 -23.159 -15.691 1 95.4 94 THR A N 1
ATOM 772 C CA . THR A 1 94 ? 3.36 -21.958 -16.334 1 95.4 94 THR A CA 1
ATOM 773 C C . THR A 1 94 ? 2.844 -22.275 -17.735 1 95.4 94 THR A C 1
ATOM 775 O O . THR A 1 94 ? 3.244 -23.274 -18.338 1 95.4 94 THR A O 1
ATOM 778 N N . GLY A 1 95 ? 1.91 -21.465 -18.213 1 92.55 95 GLY A N 1
ATOM 779 C CA . GLY A 1 95 ? 1.429 -21.608 -19.578 1 92.55 95 GLY A CA 1
ATOM 780 C C . GLY A 1 95 ? 0.491 -22.786 -19.76 1 92.55 95 GLY A C 1
ATOM 781 O O . GLY A 1 95 ? 0.319 -23.283 -20.875 1 92.55 95 GLY A O 1
ATOM 782 N N . ARG A 1 96 ? -0.107 -23.239 -18.705 1 93.34 96 ARG A N 1
ATOM 783 C CA . ARG A 1 96 ? -0.951 -24.427 -18.77 1 93.34 96 ARG A CA 1
ATOM 784 C C . ARG A 1 96 ? -2.394 -24.095 -18.402 1 93.34 96 ARG A C 1
ATOM 786 O O . ARG A 1 96 ? -3.193 -24.994 -18.131 1 93.34 96 ARG A O 1
ATOM 793 N N . GLY A 1 97 ? -2.636 -22.833 -18.28 1 94.89 97 GLY A N 1
ATOM 794 C CA . GLY A 1 97 ? -4.001 -22.421 -17.997 1 94.89 97 GLY A CA 1
ATOM 795 C C . GLY A 1 97 ? -4.318 -22.383 -16.514 1 94.89 97 GLY A C 1
ATOM 796 O O . GLY A 1 97 ? -5.449 -22.089 -16.122 1 94.89 97 GLY A O 1
ATOM 797 N N . ILE A 1 98 ? -3.378 -22.62 -15.652 1 97.52 98 ILE A N 1
ATOM 798 C CA . ILE A 1 98 ? -3.594 -22.653 -14.21 1 97.52 98 ILE A CA 1
ATOM 799 C C . ILE A 1 98 ? -3.978 -21.261 -13.713 1 97.52 98 ILE A C 1
ATOM 801 O O . ILE A 1 98 ? -4.87 -21.119 -12.874 1 97.52 98 ILE A O 1
ATOM 805 N N . GLY A 1 99 ? -3.311 -20.257 -14.244 1 97.43 99 GLY A N 1
ATOM 806 C CA . GLY A 1 99 ? -3.668 -18.894 -13.883 1 97.43 99 GLY A CA 1
ATOM 807 C C . GLY A 1 99 ? -5.112 -18.552 -14.199 1 97.43 99 GLY A C 1
ATOM 808 O O . GLY A 1 99 ? -5.793 -17.911 -13.396 1 97.43 99 GLY A O 1
ATOM 809 N N . LYS A 1 100 ? -5.527 -19.001 -15.306 1 97.55 100 LYS A N 1
ATOM 810 C CA . LYS A 1 100 ? -6.896 -18.754 -15.748 1 97.55 100 LYS A CA 1
ATOM 811 C C . LYS A 1 100 ? -7.905 -19.383 -14.791 1 97.55 100 LYS A C 1
ATOM 813 O O . LYS A 1 100 ? -9.008 -18.863 -14.615 1 97.55 100 LYS A O 1
ATOM 818 N N . ALA A 1 101 ? -7.548 -20.483 -14.22 1 98.02 101 ALA A N 1
ATOM 819 C CA . ALA A 1 101 ? -8.422 -21.166 -13.27 1 98.02 101 ALA A CA 1
ATOM 820 C C . ALA A 1 101 ? -8.312 -20.547 -11.88 1 98.02 101 ALA A C 1
ATOM 822 O O . ALA A 1 101 ? -9.276 -20.556 -11.111 1 98.02 101 ALA A O 1
ATOM 823 N N . ALA A 1 102 ? -7.192 -19.998 -11.532 1 98.62 102 ALA A N 1
ATOM 824 C CA . ALA A 1 102 ? -6.911 -19.478 -10.196 1 98.62 102 ALA A CA 1
ATOM 825 C C . ALA A 1 102 ? -7.707 -18.205 -9.923 1 98.62 102 ALA A C 1
ATOM 827 O O . ALA A 1 102 ? -8.19 -17.994 -8.808 1 98.62 102 ALA A O 1
ATOM 828 N N . VAL A 1 103 ? -7.862 -17.351 -10.947 1 98.73 103 VAL A N 1
ATOM 829 C CA . VAL A 1 103 ? -8.486 -16.048 -10.745 1 98.73 103 VAL A CA 1
ATOM 830 C C . VAL A 1 103 ? -9.944 -16.23 -10.33 1 98.73 103 VAL A C 1
ATOM 832 O O . VAL A 1 103 ? -10.363 -15.736 -9.281 1 98.73 103 VAL A O 1
ATOM 835 N N . PRO A 1 104 ? -10.766 -17.029 -11.027 1 98.48 104 PRO A N 1
ATOM 836 C CA . PRO A 1 104 ? -12.146 -17.239 -10.585 1 98.48 104 PRO A CA 1
ATOM 837 C C . PRO A 1 104 ? -12.232 -17.923 -9.222 1 98.48 104 PRO A C 1
ATOM 839 O O . PRO A 1 104 ? -13.147 -17.643 -8.443 1 98.48 104 PRO A O 1
ATOM 842 N N . PHE A 1 105 ? -11.359 -18.818 -8.933 1 98.6 105 PHE A N 1
ATOM 843 C CA . PHE A 1 105 ? -11.331 -19.459 -7.623 1 98.6 105 PHE A CA 1
ATOM 844 C C . PHE A 1 105 ? -11.183 -18.422 -6.517 1 98.6 105 PHE A C 1
ATOM 846 O O . PHE A 1 105 ? -11.943 -18.429 -5.546 1 98.6 105 PHE A O 1
ATOM 853 N N . LEU A 1 106 ? -10.206 -17.473 -6.688 1 98.69 106 LEU A N 1
ATOM 854 C CA . LEU A 1 106 ? -9.959 -16.426 -5.703 1 98.69 106 LEU A CA 1
ATOM 855 C C . LEU A 1 106 ? -11.146 -15.473 -5.614 1 98.69 106 LEU A C 1
ATOM 857 O O . LEU A 1 106 ? -11.478 -14.988 -4.53 1 98.69 106 LEU A O 1
ATOM 861 N N . GLU A 1 107 ? -11.787 -15.193 -6.729 1 98.69 107 GLU A N 1
ATOM 862 C CA . GLU A 1 107 ? -12.97 -14.338 -6.724 1 98.69 107 GLU A CA 1
ATOM 863 C C . GLU A 1 107 ? -14.104 -14.969 -5.92 1 98.69 107 GLU A C 1
ATOM 865 O O . GLU A 1 107 ? -14.794 -14.281 -5.166 1 98.69 107 GLU A O 1
ATOM 870 N N . GLN A 1 108 ? -14.293 -16.261 -6.124 1 98.1 108 GLN A N 1
ATOM 871 C CA . GLN A 1 108 ? -15.32 -16.965 -5.363 1 98.1 108 GLN A CA 1
ATOM 872 C C . GLN A 1 108 ? -15.016 -16.932 -3.868 1 98.1 108 GLN A C 1
ATOM 874 O O . GLN A 1 108 ? -15.908 -16.681 -3.054 1 98.1 108 GLN A O 1
ATOM 879 N N . LEU A 1 109 ? -13.794 -17.196 -3.544 1 97.55 109 LEU A N 1
ATOM 880 C CA . LEU A 1 109 ? -13.362 -17.132 -2.152 1 97.55 109 LEU A CA 1
ATOM 881 C C . LEU A 1 109 ? -13.647 -15.757 -1.557 1 97.55 109 LEU A C 1
ATOM 883 O O . LEU A 1 109 ? -14.137 -15.652 -0.43 1 97.55 109 LEU A O 1
ATOM 887 N N . ALA A 1 110 ? -13.316 -14.705 -2.267 1 98.2 110 ALA A N 1
ATOM 888 C CA . ALA A 1 110 ? -13.523 -13.327 -1.829 1 98.2 110 ALA A CA 1
ATOM 889 C C . ALA A 1 110 ? -15.001 -13.05 -1.572 1 98.2 110 ALA A C 1
ATOM 891 O O . ALA A 1 110 ? -15.361 -12.472 -0.543 1 98.2 110 ALA A O 1
ATOM 892 N N . ARG A 1 111 ? -15.863 -13.444 -2.46 1 97.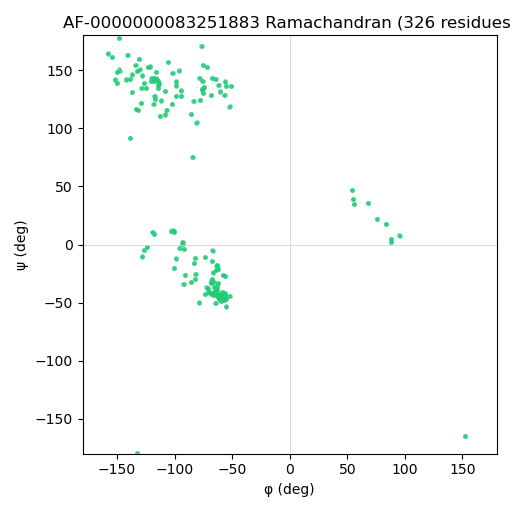54 111 ARG A N 1
ATOM 893 C CA . ARG A 1 111 ? -17.301 -13.259 -2.295 1 97.54 111 ARG A CA 1
ATOM 894 C C . ARG A 1 111 ? -17.798 -13.94 -1.024 1 97.54 111 ARG A C 1
ATOM 896 O O . ARG A 1 111 ? -18.576 -13.358 -0.265 1 97.54 111 ARG A O 1
ATOM 903 N N . GLU A 1 112 ? -17.29 -15.105 -0.819 1 96.31 112 GLU A N 1
ATOM 904 C CA . GLU A 1 112 ? -17.698 -15.875 0.352 1 96.31 112 GLU A CA 1
ATOM 905 C C . GLU A 1 112 ? -17.234 -15.206 1.642 1 96.31 112 GLU A C 1
ATOM 907 O O . GLU A 1 112 ? -17.829 -15.408 2.702 1 96.31 112 GLU A O 1
ATOM 912 N N . SER A 1 113 ? -16.198 -14.414 1.544 1 95.8 113 SER A N 1
ATOM 913 C CA . SER A 1 113 ? -15.609 -13.772 2.715 1 95.8 113 SER A CA 1
ATOM 914 C C . SER A 1 113 ? -16.152 -12.359 2.902 1 95.8 113 SER A C 1
ATOM 916 O O . SER A 1 113 ? -15.702 -11.628 3.787 1 95.8 113 SER A O 1
ATOM 918 N N . GLY A 1 114 ? -16.989 -11.906 1.997 1 96.19 114 GLY A N 1
ATOM 919 C CA . GLY A 1 114 ? -17.58 -10.582 2.109 1 96.19 114 GLY A CA 1
ATOM 920 C C . GLY A 1 114 ? -16.681 -9.481 1.579 1 96.19 114 GLY A C 1
ATOM 921 O O . GLY A 1 114 ? -16.876 -8.306 1.897 1 96.19 114 GLY A O 1
ATOM 922 N N . ILE A 1 115 ? -15.722 -9.843 0.818 1 98.29 115 ILE A N 1
ATOM 923 C CA . ILE A 1 115 ? -14.826 -8.872 0.2 1 98.29 115 ILE A CA 1
ATOM 924 C C . ILE A 1 115 ? -15.547 -8.158 -0.941 1 98.29 115 ILE A C 1
ATOM 926 O O . ILE A 1 115 ? -16.191 -8.799 -1.775 1 98.29 115 ILE A O 1
ATOM 930 N N . HIS A 1 116 ? -15.374 -6.837 -0.974 1 98.62 116 HIS A N 1
ATOM 931 C CA . HIS A 1 116 ? -16.048 -5.984 -1.946 1 98.62 116 HIS A CA 1
ATOM 932 C C . HIS A 1 116 ? -15.19 -5.783 -3.19 1 98.62 116 HIS A C 1
ATOM 934 O O . HIS A 1 116 ? -15.713 -5.708 -4.305 1 98.62 116 HIS A O 1
ATOM 940 N N . SER A 1 117 ? -13.893 -5.738 -2.988 1 98.58 117 SER A N 1
ATOM 941 C CA . SER A 1 117 ? -12.976 -5.408 -4.074 1 98.58 117 SER A CA 1
ATOM 942 C C . SER A 1 117 ? -11.698 -6.236 -3.989 1 98.58 117 SER A C 1
ATOM 944 O O . SER A 1 117 ? -11.2 -6.508 -2.895 1 98.58 117 SER A O 1
ATOM 946 N N . LEU A 1 118 ? -11.21 -6.621 -5.142 1 98.89 118 LEU A N 1
ATOM 947 C CA . LEU A 1 118 ? -9.921 -7.296 -5.245 1 98.89 118 LEU A CA 1
ATOM 948 C C . LEU A 1 118 ? -8.915 -6.434 -6 1 98.89 118 LEU A C 1
ATOM 950 O O . LEU A 1 118 ? -9.267 -5.78 -6.984 1 98.89 118 LEU A O 1
ATOM 954 N N . VAL A 1 119 ? -7.719 -6.453 -5.542 1 98.93 119 VAL A N 1
ATOM 955 C CA . VAL A 1 119 ? -6.635 -5.718 -6.186 1 98.93 119 VAL A CA 1
ATOM 956 C C . VAL A 1 119 ? -5.467 -6.662 -6.467 1 98.93 119 VAL A C 1
ATOM 958 O O . VAL A 1 119 ? -5.15 -7.529 -5.649 1 98.93 119 VAL A O 1
ATOM 961 N N . ALA A 1 120 ? -4.881 -6.525 -7.564 1 98.86 120 ALA A N 1
ATOM 962 C CA . ALA A 1 120 ? -3.616 -7.17 -7.906 1 98.86 120 ALA A CA 1
ATOM 963 C C . ALA A 1 120 ? -2.524 -6.136 -8.162 1 98.86 120 ALA A C 1
ATOM 965 O O . ALA A 1 120 ? -2.719 -5.198 -8.94 1 98.86 120 ALA A O 1
ATOM 966 N N . ALA A 1 121 ? -1.457 -6.209 -7.521 1 98.74 121 ALA A N 1
ATOM 967 C CA . ALA A 1 121 ? -0.29 -5.352 -7.715 1 98.74 121 ALA A CA 1
ATOM 968 C C . ALA A 1 121 ? 0.792 -6.071 -8.514 1 98.74 121 ALA A C 1
ATOM 970 O O . ALA A 1 121 ? 1.3 -7.111 -8.088 1 98.74 121 ALA A O 1
ATOM 971 N N . ILE A 1 122 ? 1.151 -5.515 -9.623 1 98.76 122 ILE A N 1
ATOM 972 C CA . ILE A 1 122 ? 1.952 -6.25 -10.595 1 98.76 122 ILE A CA 1
ATOM 973 C C . ILE A 1 122 ? 3.054 -5.347 -11.144 1 98.76 122 ILE A C 1
ATOM 975 O O . ILE A 1 122 ? 2.795 -4.203 -11.528 1 98.76 122 ILE A O 1
ATOM 979 N N . CYS A 1 123 ? 4.231 -5.872 -11.142 1 98.7 123 CYS A N 1
ATOM 980 C CA . CYS A 1 123 ? 5.27 -5.158 -11.876 1 98.7 123 CYS A CA 1
ATOM 981 C C . CYS A 1 123 ? 4.867 -4.953 -13.331 1 98.7 123 CYS A C 1
ATOM 983 O O . CYS A 1 123 ? 4.356 -5.872 -13.973 1 98.7 123 CYS A O 1
ATOM 985 N N . SER A 1 124 ? 5.165 -3.789 -13.865 1 98.23 124 SER A N 1
ATOM 986 C CA . SER A 1 124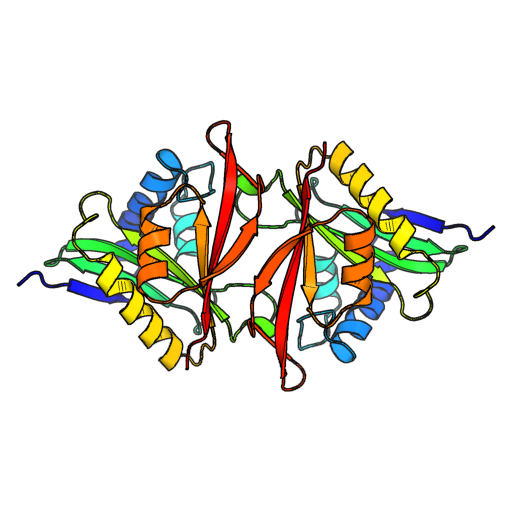 ? 4.744 -3.435 -15.217 1 98.23 124 SER A CA 1
ATOM 987 C C . SER A 1 124 ? 5.378 -4.357 -16.253 1 98.23 124 SER A 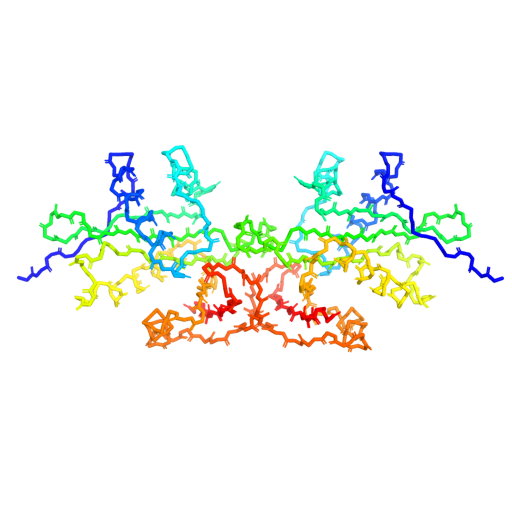C 1
ATOM 989 O O . SER A 1 124 ? 4.854 -4.512 -17.358 1 98.23 124 SER A O 1
ATOM 991 N N . GLU A 1 125 ? 6.407 -5.042 -15.934 1 98.04 125 GLU A N 1
ATOM 992 C CA . GLU A 1 125 ? 7.121 -5.921 -16.854 1 98.04 125 GLU A CA 1
ATOM 993 C C . GLU A 1 125 ? 6.447 -7.287 -16.948 1 98.04 125 GLU A C 1
ATOM 995 O O . GLU A 1 125 ? 6.763 -8.081 -17.837 1 98.04 125 GLU A O 1
ATOM 1000 N N . ASN A 1 126 ? 5.59 -7.561 -16.012 1 97.63 126 ASN A N 1
ATOM 1001 C CA . ASN A 1 126 ? 4.918 -8.856 -15.995 1 97.63 126 ASN A CA 1
ATOM 1002 C C . ASN A 1 126 ? 3.688 -8.861 -16.897 1 97.63 126 ASN A C 1
ATOM 1004 O O . ASN A 1 126 ? 2.556 -8.911 -16.411 1 97.63 126 ASN A O 1
ATOM 1008 N N . GLU A 1 127 ? 3.924 -8.92 -18.147 1 97.03 127 GLU A N 1
ATOM 1009 C CA . GLU A 1 127 ? 2.863 -8.802 -19.142 1 97.03 127 GLU A CA 1
ATOM 1010 C C . GLU A 1 127 ? 1.866 -9.952 -19.026 1 97.03 127 GLU A C 1
ATOM 1012 O O . GLU A 1 127 ? 0.667 -9.766 -19.246 1 97.03 127 GLU A O 1
ATOM 1017 N N . GLY A 1 128 ? 2.381 -11.111 -18.755 1 96.6 128 GLY A N 1
ATOM 1018 C CA . GLY A 1 128 ? 1.51 -12.267 -18.611 1 96.6 128 GLY A CA 1
ATOM 1019 C C . GLY A 1 128 ? 0.453 -12.087 -17.538 1 96.6 128 GLY A C 1
ATOM 1020 O O . GLY A 1 128 ? -0.727 -12.36 -17.77 1 96.6 128 GLY A O 1
ATOM 1021 N N . SER A 1 129 ? 0.868 -11.633 -16.427 1 98.03 129 SER A N 1
ATOM 1022 C CA . SER A 1 129 ? -0.064 -11.411 -15.326 1 98.03 129 SER A CA 1
ATOM 1023 C C . SER A 1 129 ? -1.037 -10.281 -15.645 1 98.03 129 SER A C 1
ATOM 1025 O O . SER A 1 129 ? -2.232 -10.384 -15.359 1 98.03 129 SER A O 1
ATOM 1027 N N . LEU A 1 130 ? -0.505 -9.198 -16.232 1 98.52 130 LEU A N 1
ATOM 1028 C CA . LEU A 1 130 ? -1.368 -8.082 -16.605 1 98.52 130 LEU A CA 1
ATOM 1029 C C . LEU A 1 130 ? -2.467 -8.54 -17.558 1 98.52 130 LEU A C 1
ATOM 1031 O O . LEU A 1 130 ? -3.634 -8.184 -17.383 1 98.52 130 LEU A O 1
ATOM 1035 N N . LYS A 1 131 ? -2.103 -9.343 -18.499 1 97.97 131 LYS A N 1
ATOM 1036 C CA . LYS A 1 131 ? -3.064 -9.875 -19.461 1 97.97 131 LYS A CA 1
ATOM 1037 C C . LYS A 1 131 ? -4.066 -10.803 -18.781 1 97.97 131 LYS A C 1
ATOM 1039 O O . LYS A 1 131 ? -5.263 -10.754 -19.072 1 97.97 131 LYS A O 1
ATOM 1044 N N . LEU A 1 132 ? -3.572 -11.646 -17.927 1 98.31 132 LEU A N 1
ATOM 1045 C CA . LEU A 1 132 ? -4.425 -12.585 -17.207 1 98.31 132 LEU A CA 1
ATOM 1046 C C . LEU A 1 132 ? -5.536 -11.85 -16.464 1 98.31 132 LEU A C 1
ATOM 1048 O O . LEU A 1 132 ? -6.716 -12.164 -16.636 1 98.31 132 LEU A O 1
ATOM 1052 N N . PHE A 1 133 ? -5.169 -10.893 -15.668 1 98.79 133 PHE A N 1
ATOM 1053 C CA . PHE A 1 133 ? -6.158 -10.174 -14.873 1 98.79 133 PHE A CA 1
ATOM 1054 C C . PHE A 1 133 ? -7.054 -9.324 -15.764 1 98.79 133 PHE A C 1
ATOM 1056 O O . PHE A 1 133 ? -8.26 -9.223 -15.527 1 98.79 133 PHE A O 1
ATOM 1063 N N . GLY A 1 134 ? -6.436 -8.671 -16.734 1 98.65 134 GLY A N 1
ATOM 1064 C CA . GLY A 1 134 ? -7.25 -7.945 -17.695 1 98.65 134 GLY A CA 1
ATOM 1065 C C . GLY A 1 134 ? -8.339 -8.797 -18.32 1 98.65 134 GLY A C 1
ATOM 1066 O O . GLY A 1 134 ? -9.487 -8.363 -18.431 1 98.65 134 GLY A O 1
ATOM 1067 N N . LYS A 1 135 ? -8.03 -9.988 -18.715 1 98.29 135 LYS A N 1
ATOM 1068 C CA . LYS A 1 135 ? -8.97 -10.914 -19.34 1 98.29 135 LYS A CA 1
ATOM 1069 C C . LYS A 1 135 ? -10.087 -11.299 -18.374 1 98.29 135 LYS A C 1
ATOM 1071 O O . LYS A 1 135 ? -11.155 -11.744 -18.798 1 98.29 135 LYS A O 1
ATOM 1076 N N . HIS A 1 136 ? -9.804 -11.135 -17.122 1 98.48 136 HIS A N 1
ATOM 1077 C CA . HIS A 1 136 ? -10.793 -11.508 -16.117 1 98.48 136 HIS A CA 1
ATOM 1078 C C . HIS A 1 136 ? -11.545 -10.285 -15.603 1 98.48 136 HIS A C 1
ATOM 1080 O O . HIS A 1 136 ? -12.187 -10.342 -14.552 1 98.48 136 HIS A O 1
ATOM 1086 N N . GLY A 1 137 ? -11.378 -9.153 -16.246 1 98.48 137 GLY A N 1
ATOM 1087 C CA . GLY A 1 137 ? -12.226 -8.004 -15.972 1 98.48 137 GLY A CA 1
ATOM 1088 C C . GLY A 1 137 ? -11.618 -7.038 -14.973 1 98.48 137 GLY A C 1
ATOM 1089 O O . GLY A 1 137 ? -12.286 -6.11 -14.513 1 98.48 137 GLY A O 1
ATOM 1090 N N . TYR A 1 138 ? -10.384 -7.268 -14.612 1 98.88 138 TYR A N 1
ATOM 1091 C CA . TYR A 1 138 ? -9.706 -6.288 -13.771 1 98.88 138 TYR A CA 1
ATOM 1092 C C . TYR A 1 138 ? -9.291 -5.067 -14.583 1 98.88 138 TYR A C 1
ATOM 1094 O O . TYR A 1 138 ? -8.794 -5.198 -15.704 1 98.88 138 TYR A O 1
ATOM 1102 N N . ILE A 1 139 ? -9.427 -3.877 -13.978 1 98.72 139 ILE A N 1
ATOM 1103 C CA . ILE A 1 139 ? -9.126 -2.628 -14.67 1 98.72 139 ILE A CA 1
ATOM 1104 C C . ILE A 1 139 ? -7.926 -1.95 -14.013 1 98.72 139 ILE A C 1
ATOM 1106 O O . ILE A 1 139 ? -7.849 -1.864 -12.785 1 98.72 139 ILE A O 1
ATOM 1110 N N . PRO A 1 140 ? -7 -1.484 -14.85 1 98.64 140 PRO A N 1
ATOM 1111 C CA . PRO A 1 140 ? -5.902 -0.716 -14.26 1 98.64 140 PRO A CA 1
ATOM 1112 C C . PRO A 1 140 ? -6.39 0.481 -13.447 1 98.64 140 PRO A C 1
ATOM 1114 O O . PRO A 1 140 ? -7.208 1.268 -13.931 1 98.64 140 PRO A O 1
ATOM 1117 N N . CYS A 1 141 ? -5.898 0.56 -12.239 1 98.78 141 CYS A N 1
ATOM 1118 C CA . CYS A 1 141 ? -6.324 1.654 -11.373 1 98.78 141 CYS A CA 1
ATOM 1119 C C . CYS A 1 141 ? -5.123 2.415 -10.825 1 98.78 141 CYS A C 1
ATOM 1121 O O . CYS A 1 141 ? -5.283 3.446 -10.169 1 98.78 141 CYS A O 1
ATOM 1123 N N . ALA A 1 142 ? -3.972 1.942 -11.108 1 98.88 142 ALA A N 1
ATOM 1124 C CA . ALA A 1 142 ? -2.764 2.619 -10.642 1 98.88 142 ALA A CA 1
ATOM 1125 C C . ALA A 1 142 ? -1.591 2.357 -11.583 1 98.88 142 ALA A C 1
ATOM 1127 O O . ALA A 1 142 ? -1.465 1.263 -12.138 1 98.88 142 ALA A O 1
ATOM 1128 N N . HIS A 1 143 ? -0.795 3.297 -11.812 1 98.87 143 HIS A N 1
ATOM 1129 C CA . HIS A 1 143 ? 0.503 3.223 -12.473 1 98.87 143 HIS A CA 1
ATOM 1130 C C . HIS A 1 143 ? 1.532 4.099 -11.768 1 98.87 143 HIS A C 1
ATOM 1132 O O . HIS A 1 143 ? 1.628 5.297 -12.044 1 98.87 143 HIS A O 1
ATOM 1138 N N . TYR A 1 144 ? 2.262 3.506 -10.823 1 98.87 144 TYR A N 1
ATOM 1139 C CA . TYR A 1 144 ? 3.37 4.17 -10.144 1 98.87 144 TYR A CA 1
ATOM 1140 C C . TYR A 1 144 ? 4.651 4.065 -10.962 1 98.87 144 TYR A C 1
ATOM 1142 O O . TYR A 1 144 ? 5.125 2.963 -11.247 1 98.87 144 TYR A O 1
ATOM 1150 N N . ARG A 1 145 ? 5.224 5.157 -11.273 1 98.76 145 ARG A N 1
ATOM 1151 C CA . ARG A 1 145 ? 6.4 5.165 -12.137 1 98.76 145 ARG A CA 1
ATOM 1152 C C . ARG A 1 145 ? 7.684 5.164 -11.314 1 98.76 145 ARG A C 1
ATOM 1154 O O . ARG A 1 145 ? 7.82 5.939 -10.365 1 98.76 145 ARG A O 1
ATOM 1161 N N . GLU A 1 146 ? 8.591 4.297 -11.691 1 98.73 146 GLU A N 1
ATOM 1162 C CA . GLU A 1 146 ? 9.933 4.269 -11.118 1 98.73 146 GLU A CA 1
ATOM 1163 C C . GLU A 1 146 ? 9.881 4.181 -9.595 1 98.73 146 GLU A C 1
ATOM 1165 O O . GLU A 1 146 ? 10.624 4.88 -8.902 1 98.73 146 GLU A O 1
ATOM 1170 N N . VAL A 1 147 ? 9.065 3.291 -9.056 1 98.72 147 VAL A N 1
ATOM 1171 C CA . VAL A 1 147 ? 8.826 3.285 -7.617 1 98.72 147 VAL A CA 1
ATOM 1172 C C . VAL A 1 147 ? 9.69 2.215 -6.954 1 98.72 147 VAL A C 1
ATOM 1174 O O . VAL A 1 147 ? 9.797 2.168 -5.726 1 98.72 147 VAL A O 1
ATOM 1177 N N . ALA A 1 148 ? 10.248 1.401 -7.705 1 98.76 148 ALA A N 1
ATOM 1178 C CA . ALA A 1 148 ? 11.108 0.33 -7.209 1 98.76 148 ALA A CA 1
ATOM 1179 C C . ALA A 1 148 ? 12.395 0.238 -8.023 1 98.76 148 ALA A C 1
ATOM 1181 O O . ALA A 1 148 ? 12.446 0.691 -9.169 1 98.76 148 ALA A O 1
ATOM 1182 N N . TYR A 1 149 ? 13.409 -0.275 -7.398 1 98.64 149 TYR A N 1
ATOM 1183 C CA . TYR A 1 149 ? 14.704 -0.476 -8.038 1 98.64 149 TYR A CA 1
ATOM 1184 C C . TYR A 1 149 ? 15.227 -1.884 -7.781 1 98.64 149 TYR A C 1
ATOM 1186 O O . TYR A 1 149 ? 15.428 -2.278 -6.63 1 98.64 149 TYR A O 1
ATOM 1194 N N . LYS A 1 150 ? 15.353 -2.647 -8.794 1 98.5 150 LYS A N 1
ATOM 1195 C CA . LYS A 1 150 ? 15.804 -4.035 -8.754 1 98.5 150 LYS A CA 1
ATOM 1196 C C . LYS A 1 150 ? 16.525 -4.416 -10.044 1 98.5 150 LYS A C 1
ATOM 1198 O O . LYS A 1 150 ? 16.096 -4.038 -11.136 1 98.5 150 LYS A O 1
ATOM 1203 N N . PHE A 1 151 ? 17.624 -5.167 -9.944 1 98.3 151 PHE A N 1
ATOM 1204 C CA . PHE A 1 151 ? 18.463 -5.571 -11.067 1 98.3 151 PHE A CA 1
ATOM 1205 C C . PHE A 1 151 ? 18.952 -4.353 -11.843 1 98.3 151 PHE A C 1
ATOM 1207 O O . PHE A 1 151 ? 18.934 -4.348 -13.075 1 98.3 151 PHE A O 1
ATOM 1214 N N . ASP A 1 152 ? 19.221 -3.246 -11.167 1 97.33 152 ASP A N 1
ATOM 1215 C CA . ASP A 1 152 ? 19.829 -2.021 -11.679 1 97.33 152 ASP A CA 1
ATOM 1216 C C . ASP A 1 152 ? 18.889 -1.305 -12.646 1 97.33 152 ASP A C 1
ATOM 1218 O O . ASP A 1 152 ? 19.336 -0.719 -13.635 1 97.33 152 ASP A O 1
ATOM 1222 N N . ARG A 1 153 ? 17.605 -1.389 -12.316 1 96.57 153 ARG A N 1
ATOM 1223 C CA . ARG A 1 153 ? 16.656 -0.669 -13.159 1 96.57 153 ARG A CA 1
ATOM 1224 C C . ARG A 1 153 ? 15.459 -0.186 -12.346 1 96.57 153 ARG A C 1
ATOM 1226 O O . ARG A 1 153 ? 15.081 -0.814 -11.355 1 96.57 153 ARG A O 1
ATOM 1233 N N . TRP A 1 154 ? 14.948 0.888 -12.827 1 98.28 154 TRP A N 1
ATOM 1234 C CA . TRP A 1 154 ? 13.716 1.436 -12.268 1 98.28 154 TRP A CA 1
ATOM 1235 C C . TRP A 1 154 ? 12.504 0.64 -12.738 1 98.28 154 TRP A C 1
ATOM 1237 O O . TRP A 1 154 ? 12.372 0.341 -13.927 1 98.28 154 TRP A O 1
ATOM 1247 N N . LEU A 1 155 ? 11.65 0.321 -11.803 1 98.73 155 LEU A N 1
ATOM 1248 C CA . LEU A 1 155 ? 10.467 -0.476 -12.112 1 98.73 155 LEU A CA 1
ATOM 1249 C C . LEU A 1 155 ? 9.192 0.289 -11.771 1 98.73 155 LEU A C 1
ATOM 1251 O O . LEU A 1 155 ? 9.14 0.999 -10.764 1 98.73 155 LEU A O 1
ATOM 1255 N N . ASP A 1 156 ? 8.236 0.057 -12.631 1 98.83 156 ASP A N 1
ATOM 1256 C CA . ASP A 1 156 ? 6.899 0.584 -12.381 1 98.83 156 ASP A CA 1
ATOM 1257 C C . ASP A 1 156 ? 6.007 -0.468 -11.726 1 98.83 156 ASP A C 1
ATOM 1259 O O . ASP A 1 156 ? 6.217 -1.668 -11.908 1 98.83 156 ASP A O 1
ATOM 1263 N N . LEU A 1 157 ? 5.088 -0.017 -10.931 1 98.83 157 LEU A N 1
ATOM 1264 C CA . LEU A 1 157 ? 4.053 -0.856 -10.337 1 98.83 157 LEU A CA 1
ATOM 1265 C C . LEU A 1 157 ? 2.681 -0.514 -10.907 1 98.83 157 LEU A C 1
ATOM 1267 O O . LEU A 1 157 ? 2.267 0.647 -10.886 1 98.83 157 LEU A O 1
ATOM 1271 N N . ILE A 1 158 ? 2.009 -1.476 -11.449 1 98.89 158 ILE A N 1
ATOM 1272 C CA . ILE A 1 158 ? 0.638 -1.351 -11.93 1 98.89 158 ILE A CA 1
ATOM 1273 C C . ILE A 1 158 ? -0.306 -2.113 -11.001 1 98.89 158 ILE A C 1
ATOM 1275 O O . ILE A 1 158 ? -0.016 -3.243 -10.602 1 98.89 158 ILE A O 1
ATOM 1279 N N . CYS A 1 159 ? -1.364 -1.482 -10.629 1 98.9 159 CYS A N 1
ATOM 1280 C CA . CYS A 1 159 ? -2.407 -2.183 -9.889 1 98.9 159 CYS A CA 1
ATOM 1281 C C . CYS A 1 159 ? -3.685 -2.286 -10.714 1 98.9 159 CYS A C 1
ATOM 1283 O O . CYS A 1 159 ? -4.038 -1.353 -11.437 1 98.9 159 CYS A O 1
ATOM 1285 N N . LEU A 1 160 ? -4.269 -3.395 -10.644 1 98.93 160 LEU A N 1
ATOM 1286 C CA . LEU A 1 160 ? -5.567 -3.65 -11.259 1 98.93 160 LEU A CA 1
ATOM 1287 C C . LEU A 1 160 ? -6.619 -3.963 -10.2 1 98.93 160 LEU A C 1
ATOM 1289 O O . LEU A 1 160 ? -6.323 -4.624 -9.201 1 98.93 160 LEU A O 1
ATOM 1293 N N . GLN A 1 161 ? -7.779 -3.501 -10.452 1 98.93 161 GLN A N 1
ATOM 1294 C CA . GLN A 1 161 ? -8.851 -3.657 -9.474 1 98.93 161 GLN A CA 1
ATOM 1295 C C . GLN A 1 161 ? -10.098 -4.258 -10.116 1 98.93 161 GLN A C 1
ATOM 1297 O O . GLN A 1 161 ? -10.404 -3.973 -11.276 1 98.93 161 GLN A O 1
ATOM 1302 N N . LYS A 1 162 ? -10.821 -5.049 -9.399 1 98.87 162 LYS A N 1
ATOM 1303 C CA . LYS A 1 162 ? -12.152 -5.538 -9.744 1 98.87 162 LYS A CA 1
ATOM 1304 C C . LYS A 1 162 ? -13.105 -5.422 -8.558 1 98.87 162 LYS A C 1
ATOM 1306 O O . LYS A 1 162 ? -12.832 -5.956 -7.481 1 98.87 162 LYS A O 1
ATOM 1311 N N . ILE A 1 163 ? -14.098 -4.667 -8.659 1 98.71 163 ILE A N 1
ATOM 1312 C CA . ILE A 1 163 ? -15.167 -4.621 -7.668 1 98.71 163 ILE A CA 1
ATOM 1313 C C . ILE A 1 163 ? -16.099 -5.815 -7.858 1 98.71 163 ILE A C 1
ATOM 1315 O O . ILE A 1 163 ? -16.613 -6.04 -8.956 1 98.71 163 ILE A O 1
ATOM 1319 N N . LEU A 1 164 ? -16.231 -6.534 -6.771 1 97.13 164 LEU A N 1
ATOM 1320 C CA . LEU A 1 164 ? -16.991 -7.776 -6.851 1 97.13 164 LEU A CA 1
ATOM 1321 C C . LEU A 1 164 ? -18.482 -7.515 -6.662 1 97.13 164 LEU A C 1
ATOM 1323 O O . LEU A 1 164 ? -18.87 -6.657 -5.866 1 97.13 164 LEU A O 1
ATOM 1327 N N . ARG A 1 165 ? -19.419 -7.65 -7.551 1 78.15 165 ARG A N 1
ATOM 1328 C CA . ARG A 1 165 ? -20.873 -7.551 -7.479 1 78.15 165 ARG A CA 1
ATOM 1329 C C . ARG A 1 165 ? -21.474 -8.788 -6.82 1 78.15 165 ARG A C 1
ATOM 1331 O O . ARG A 1 165 ? -20.935 -9.89 -6.947 1 78.15 165 ARG A O 1
ATOM 1338 N N . MET B 1 1 ? 6.084 38.353 11.868 1 49.67 1 MET B N 1
ATOM 1339 C CA . MET B 1 1 ? 6.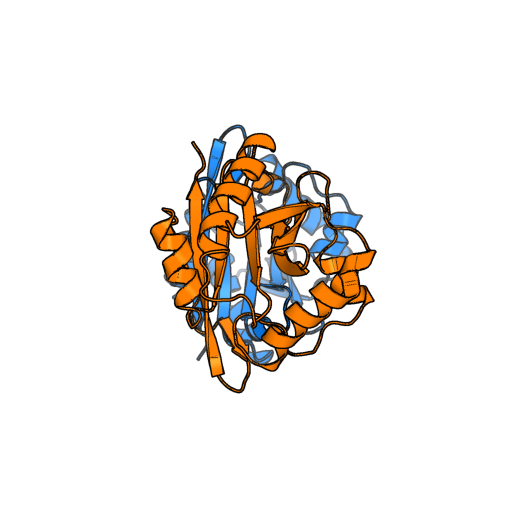246 37.33 10.839 1 49.67 1 MET B CA 1
ATOM 1340 C C . MET B 1 1 ? 6.041 35.936 11.422 1 49.67 1 MET B C 1
ATOM 1342 O O . MET B 1 1 ? 6.566 35.621 12.491 1 49.67 1 MET B O 1
ATOM 1346 N N . ASP B 1 2 ? 4.887 35.231 11.184 1 69.89 2 ASP B N 1
ATOM 1347 C CA . ASP B 1 2 ? 4.624 33.951 11.836 1 69.89 2 ASP B CA 1
ATOM 1348 C C . ASP B 1 2 ? 5.787 32.983 11.634 1 69.89 2 ASP B C 1
ATOM 1350 O O . ASP B 1 2 ? 6.377 32.93 10.553 1 69.89 2 ASP B O 1
ATOM 1354 N N . ASN B 1 3 ? 6.318 32.654 12.847 1 90.23 3 ASN B N 1
ATOM 1355 C CA . ASN B 1 3 ? 7.474 31.763 12.848 1 90.23 3 ASN B CA 1
ATOM 1356 C C . ASN B 1 3 ? 7.057 30.304 12.692 1 90.23 3 ASN B C 1
ATOM 1358 O O . ASN B 1 3 ? 6.354 29.76 13.546 1 90.23 3 ASN B O 1
ATOM 1362 N N . LEU B 1 4 ? 7.265 29.788 11.553 1 97.41 4 LEU B N 1
ATOM 1363 C CA . LEU B 1 4 ? 6.995 28.388 11.24 1 97.41 4 LEU B CA 1
ATOM 1364 C C . LEU B 1 4 ? 8.273 27.559 11.309 1 97.41 4 LEU B C 1
ATOM 1366 O O . LEU B 1 4 ? 9.309 27.962 10.773 1 97.41 4 LEU B O 1
ATOM 1370 N N . ALA B 1 5 ? 8.216 26.425 12.103 1 98.07 5 ALA B N 1
ATOM 1371 C CA . ALA B 1 5 ? 9.376 25.543 12.2 1 98.07 5 ALA B CA 1
ATOM 1372 C C . ALA B 1 5 ? 8.957 24.077 12.133 1 98.07 5 ALA B C 1
ATOM 1374 O O . ALA B 1 5 ? 7.872 23.713 12.591 1 98.07 5 ALA B O 1
ATOM 1375 N N . PHE B 1 6 ? 9.771 23.292 11.563 1 98.52 6 PHE B N 1
ATOM 1376 C CA . PHE B 1 6 ? 9.673 21.837 11.591 1 98.52 6 PHE B CA 1
ATOM 1377 C C . PHE B 1 6 ? 10.734 21.24 12.507 1 98.52 6 PHE B C 1
ATOM 1379 O O . PHE B 1 6 ? 11.932 21.361 12.24 1 98.52 6 PHE B O 1
ATOM 1386 N N . VAL B 1 7 ? 10.253 20.612 13.565 1 97.98 7 VAL B N 1
ATOM 1387 C CA . VAL B 1 7 ? 11.165 20.105 14.585 1 97.98 7 VAL B CA 1
ATOM 1388 C C . VAL B 1 7 ? 11.048 18.585 14.672 1 97.98 7 VAL B C 1
ATOM 1390 O O . VAL B 1 7 ? 9.948 18.034 14.584 1 97.98 7 VAL B O 1
ATOM 1393 N N . THR B 1 8 ? 12.223 17.925 14.847 1 97.83 8 THR B N 1
ATOM 1394 C CA . THR B 1 8 ? 12.193 16.471 14.961 1 97.83 8 THR B CA 1
ATOM 1395 C C . THR B 1 8 ? 11.252 16.035 16.08 1 97.83 8 THR B C 1
ATOM 1397 O O . THR B 1 8 ? 11.253 16.623 17.163 1 97.83 8 THR B O 1
ATOM 1400 N N . TYR B 1 9 ? 10.485 15.059 15.802 1 98.29 9 TYR B N 1
ATOM 1401 C CA . TYR B 1 9 ? 9.541 14.55 16.791 1 98.29 9 TYR B CA 1
ATOM 1402 C C . TYR B 1 9 ? 10.272 14.016 18.017 1 98.29 9 TYR B C 1
ATOM 1404 O O . TYR B 1 9 ? 11.279 13.315 17.891 1 98.29 9 TYR B O 1
ATOM 1412 N N . GLU B 1 10 ? 9.745 14.337 19.192 1 97.34 10 GLU B N 1
ATOM 1413 C CA . GLU B 1 10 ? 10.11 13.751 20.479 1 97.34 10 GLU B CA 1
ATOM 1414 C C . GLU B 1 10 ? 8.873 13.314 21.257 1 97.34 10 GLU B C 1
ATOM 1416 O O . GLU B 1 10 ? 7.774 13.823 21.025 1 97.34 10 GLU B O 1
ATOM 1421 N N . GLU B 1 11 ? 9.064 12.452 22.18 1 97.42 11 GLU B N 1
ATOM 1422 C CA . GLU B 1 11 ? 7.981 11.804 22.913 1 97.42 11 GLU B CA 1
ATOM 1423 C C . GLU B 1 11 ? 7.098 12.831 23.615 1 97.42 11 GLU B C 1
ATOM 1425 O O . GLU B 1 11 ? 5.906 12.596 23.821 1 97.42 11 GLU B O 1
ATOM 1430 N N . GLN B 1 12 ? 7.616 13.936 23.926 1 97.67 12 GLN B N 1
ATOM 1431 C CA . GLN B 1 12 ? 6.852 14.956 24.636 1 97.67 12 GLN B CA 1
ATOM 1432 C C . GLN B 1 12 ? 5.662 15.43 23.806 1 97.67 12 GLN B C 1
ATOM 1434 O O . GLN B 1 12 ? 4.696 15.972 24.349 1 97.67 12 GLN B O 1
ATOM 1439 N N . TYR B 1 13 ? 5.705 15.236 22.505 1 98.39 13 TYR B N 1
ATOM 1440 C CA . TYR B 1 13 ? 4.639 15.689 21.619 1 98.39 13 TYR B CA 1
ATOM 1441 C C . TYR B 1 13 ? 3.613 14.585 21.391 1 98.39 13 TYR B C 1
ATOM 1443 O O . TYR B 1 13 ? 2.638 14.777 20.66 1 98.39 13 TYR B O 1
ATOM 1451 N N . LEU B 1 14 ? 3.796 13.399 21.998 1 98.63 14 LEU B N 1
ATOM 1452 C CA . LEU B 1 14 ? 3.002 12.213 21.695 1 98.63 14 LEU B CA 1
ATOM 1453 C C . LEU B 1 14 ? 1.515 12.491 21.882 1 98.63 14 LEU B C 1
ATOM 1455 O O . LEU B 1 14 ? 0.7 12.132 21.029 1 98.63 14 LEU B O 1
ATOM 1459 N N . ASP B 1 15 ? 1.174 13.177 22.924 1 98.59 15 ASP B N 1
ATOM 1460 C CA . ASP B 1 15 ? -0.238 13.424 23.203 1 98.59 15 ASP B CA 1
ATOM 1461 C C . ASP B 1 15 ? -0.835 14.4 22.191 1 98.59 15 ASP B C 1
ATOM 1463 O O . ASP B 1 15 ? -1.98 14.237 21.765 1 98.59 15 ASP B O 1
ATOM 1467 N N . GLN B 1 16 ? -0.098 15.444 21.825 1 98.67 16 GLN B N 1
ATOM 1468 C CA . GLN B 1 16 ? -0.592 16.417 20.857 1 98.67 16 GLN B CA 1
ATOM 1469 C C . GLN B 1 16 ? -0.786 15.779 19.485 1 98.67 16 GLN B C 1
ATOM 1471 O O . GLN B 1 16 ? -1.811 15.992 18.835 1 98.67 16 GLN B O 1
ATOM 1476 N N . VAL B 1 17 ? 0.163 14.977 19.121 1 98.74 17 VAL B N 1
ATOM 1477 C CA . VAL B 1 17 ? 0.063 14.322 17.821 1 98.74 17 VAL B CA 1
ATOM 1478 C C . VAL B 1 17 ? -1.113 13.348 17.822 1 98.74 17 VAL B C 1
ATOM 1480 O O . VAL B 1 17 ? -1.866 13.274 16.848 1 98.74 17 VAL B O 1
ATOM 1483 N N . ARG B 1 18 ? -1.258 12.616 18.876 1 98.82 18 ARG B N 1
ATOM 1484 C CA . ARG B 1 18 ? -2.369 11.68 19.01 1 98.82 18 ARG B CA 1
ATOM 1485 C C . ARG B 1 18 ? -3.709 12.404 18.931 1 98.82 18 ARG B C 1
ATOM 1487 O O . ARG B 1 18 ? -4.642 11.925 18.284 1 98.82 18 ARG B O 1
ATOM 1494 N N . GLN B 1 19 ? -3.794 13.496 19.58 1 98.76 19 GLN B N 1
ATOM 1495 C CA . GLN B 1 19 ? -5.025 14.279 19.571 1 98.76 19 GLN B CA 1
ATOM 1496 C C . GLN B 1 19 ? -5.369 14.746 18.159 1 98.76 19 GLN B C 1
ATOM 1498 O O . GLN B 1 19 ? -6.526 14.669 17.739 1 98.76 19 GLN B O 1
ATOM 1503 N N . THR B 1 20 ? -4.4 15.214 17.524 1 98.8 20 THR B N 1
ATOM 1504 C CA . THR B 1 20 ? -4.617 15.63 16.143 1 98.8 20 THR B CA 1
ATOM 1505 C C . THR B 1 20 ? -5.101 14.458 15.295 1 98.8 20 THR B C 1
ATOM 1507 O O . THR B 1 20 ? -6.101 14.571 14.583 1 98.8 20 THR B O 1
ATOM 1510 N N . TYR B 1 21 ? -4.4 13.349 15.412 1 98.65 21 TYR B N 1
ATOM 1511 C CA . TYR B 1 21 ? -4.756 12.168 14.634 1 98.65 21 TYR B CA 1
ATOM 1512 C C . TYR B 1 21 ? -6.184 11.728 14.933 1 98.65 21 TYR B C 1
ATOM 1514 O O . TYR B 1 21 ? -6.97 11.484 14.015 1 98.65 21 TYR B O 1
ATOM 1522 N N . ASN B 1 22 ? -6.506 11.685 16.149 1 98.82 22 ASN B N 1
ATOM 1523 C CA . ASN B 1 22 ? -7.808 11.179 16.573 1 98.82 22 ASN B CA 1
ATOM 1524 C C . ASN B 1 22 ? -8.937 12.115 16.153 1 98.82 22 ASN B C 1
ATOM 1526 O O . ASN B 1 22 ? -10.055 11.668 15.891 1 98.82 22 ASN B O 1
ATOM 1530 N N . TYR B 1 23 ? -8.66 13.389 16.105 1 98.76 23 TYR B N 1
ATOM 1531 C CA . TYR B 1 23 ? -9.656 14.294 15.543 1 98.76 23 TYR B CA 1
ATOM 1532 C C . TYR B 1 23 ? -10.05 13.865 14.135 1 98.76 23 TYR B C 1
ATOM 1534 O O . TYR B 1 23 ? -11.238 13.773 13.817 1 98.76 23 TYR B O 1
ATOM 1542 N N . TYR B 1 24 ? -9.131 13.564 13.299 1 98.35 24 TYR B N 1
ATOM 1543 C CA . TYR B 1 24 ? -9.391 13.219 11.906 1 98.35 24 TYR B CA 1
ATOM 1544 C C . TYR B 1 24 ? -10.034 11.842 11.796 1 98.35 24 TYR B C 1
ATOM 1546 O O . TYR B 1 24 ? -10.879 11.611 10.927 1 98.35 24 TYR B O 1
ATOM 1554 N N . VAL B 1 25 ? -9.599 10.921 12.661 1 98.4 25 VAL B N 1
ATOM 1555 C CA . VAL B 1 25 ? -10.222 9.602 12.682 1 98.4 25 VAL B CA 1
ATOM 1556 C C . VAL B 1 25 ? -11.71 9.737 12.997 1 98.4 25 VAL B C 1
ATOM 1558 O O . VAL B 1 25 ? -12.552 9.151 12.313 1 98.4 25 VAL B O 1
ATOM 1561 N N . ALA B 1 26 ? -12.024 10.562 13.931 1 98.44 26 ALA B N 1
ATOM 1562 C CA . ALA B 1 26 ? -13.377 10.633 14.476 1 98.44 26 ALA B CA 1
ATOM 1563 C C . ALA B 1 26 ? -14.283 11.479 13.585 1 98.44 26 ALA B C 1
ATOM 1565 O O . ALA B 1 26 ? -15.49 11.236 13.507 1 98.44 26 ALA B O 1
ATOM 1566 N N . ASN B 1 27 ? -13.663 12.401 12.841 1 98.24 27 ASN B N 1
ATOM 1567 C CA . ASN B 1 27 ? -14.545 13.43 12.301 1 98.24 27 ASN B CA 1
ATOM 1568 C C . ASN B 1 27 ? -14.438 13.52 10.782 1 98.24 27 ASN B C 1
ATOM 1570 O O . ASN B 1 27 ? -15.161 14.291 10.148 1 98.24 27 ASN B O 1
ATOM 1574 N N . THR B 1 28 ? -13.57 12.728 10.197 1 98.03 28 THR B N 1
ATOM 1575 C CA . THR B 1 28 ? -13.331 12.947 8.774 1 98.03 28 THR B CA 1
ATOM 1576 C C . THR B 1 28 ? -12.99 11.635 8.075 1 98.03 28 THR B C 1
ATOM 1578 O O . THR B 1 28 ? -12.867 10.594 8.723 1 98.03 28 THR B O 1
ATOM 1581 N N . THR B 1 29 ? -12.804 11.697 6.772 1 97.75 29 THR B N 1
ATOM 1582 C CA . THR B 1 29 ? -12.351 10.562 5.976 1 97.75 29 THR B CA 1
ATOM 1583 C C . THR B 1 29 ? -10.873 10.704 5.623 1 97.75 29 THR B C 1
ATOM 1585 O O . THR B 1 29 ? -10.358 9.968 4.779 1 97.75 29 THR B O 1
ATOM 1588 N N . VAL B 1 30 ? -10.254 11.642 6.271 1 97.02 30 VAL B N 1
ATOM 1589 C CA . VAL B 1 30 ? -8.833 11.859 6.023 1 97.02 30 VAL B CA 1
ATOM 1590 C C . VAL B 1 30 ? -8.043 10.614 6.421 1 97.02 30 VAL B C 1
ATOM 1592 O O . VAL B 1 30 ? -7.097 10.226 5.732 1 97.02 30 VAL B O 1
ATOM 1595 N N . SER B 1 31 ? -8.427 10.078 7.568 1 96.05 31 SER B N 1
ATOM 1596 C CA . SER B 1 31 ? -7.859 8.812 8.019 1 96.05 31 SER B CA 1
ATOM 1597 C C . SER B 1 31 ? -8.821 7.655 7.773 1 96.05 31 SER B C 1
ATOM 1599 O O . SER B 1 31 ? -10.032 7.798 7.958 1 96.05 31 SER B O 1
ATOM 1601 N N . PHE B 1 32 ? -8.29 6.517 7.504 1 97.95 32 PHE B N 1
ATOM 1602 C CA . PHE B 1 32 ? -9.1 5.34 7.212 1 97.95 32 PHE B CA 1
ATOM 1603 C C . PHE B 1 32 ? -9.191 4.429 8.43 1 97.95 32 PHE B C 1
ATOM 1605 O O . PHE B 1 32 ? -9.569 3.261 8.311 1 97.95 32 PHE B O 1
ATOM 1612 N N . ASP B 1 33 ? -8.765 4.921 9.56 1 97.97 33 ASP B N 1
ATOM 1613 C CA . ASP B 1 33 ? -8.983 4.203 10.813 1 97.97 33 ASP B CA 1
ATOM 1614 C C . ASP B 1 33 ? -10.42 4.374 11.3 1 97.97 33 ASP B C 1
ATOM 1616 O O . ASP B 1 33 ? -11.001 5.454 11.171 1 97.97 33 ASP B O 1
ATOM 1620 N N . LEU B 1 34 ? -10.959 3.341 11.868 1 98.19 34 LEU B N 1
ATOM 1621 C CA . LEU B 1 34 ? -12.353 3.349 12.297 1 98.19 34 LEU B CA 1
ATOM 1622 C C . LEU B 1 34 ? -12.458 3.585 13.8 1 98.19 34 LEU B C 1
ATOM 1624 O O . LEU B 1 34 ? -13.534 3.911 14.308 1 98.19 34 LEU B O 1
ATOM 1628 N N . GLU B 1 35 ? -11.354 3.318 14.489 1 98.13 35 GLU B N 1
ATOM 1629 C CA . GLU B 1 35 ? -11.294 3.496 15.937 1 98.13 35 GLU B CA 1
ATOM 1630 C C . GLU B 1 35 ? -10.187 4.47 16.327 1 98.13 35 GLU B C 1
ATOM 1632 O O . GLU B 1 35 ? -9.188 4.601 15.616 1 98.13 35 GLU B O 1
ATOM 1637 N N . LEU B 1 36 ? -10.379 5.087 17.43 1 98.56 36 LEU B N 1
ATOM 1638 C CA . LEU B 1 36 ? -9.389 6.045 17.909 1 98.56 36 LEU B CA 1
ATOM 1639 C C . LEU B 1 36 ? -8.073 5.349 18.237 1 98.56 36 LEU B C 1
ATOM 1641 O O . LEU B 1 36 ? -8.07 4.236 18.768 1 98.56 36 LEU B O 1
ATOM 1645 N N . CYS B 1 37 ? -7.06 6.01 17.943 1 98.2 37 CYS B N 1
ATOM 1646 C CA . CYS B 1 37 ? -5.709 5.511 18.174 1 98.2 37 CYS B CA 1
ATOM 1647 C C . CYS B 1 37 ? -5.341 5.596 19.65 1 98.2 37 CYS B C 1
ATOM 1649 O O . CYS B 1 37 ? -5.597 6.61 20.301 1 98.2 37 CYS B O 1
ATOM 1651 N N . SER B 1 38 ? -4.772 4.567 20.232 1 98.45 38 SER B N 1
ATOM 1652 C CA . SER B 1 38 ? -4.234 4.578 21.589 1 98.45 38 SER B CA 1
ATOM 1653 C C . SER B 1 38 ? -2.891 5.297 21.645 1 98.45 38 SER B C 1
ATOM 1655 O O . SER B 1 38 ? -2.336 5.67 20.609 1 98.45 38 SER B O 1
ATOM 1657 N N . ARG B 1 39 ? -2.448 5.507 22.852 1 98.21 39 ARG B N 1
ATOM 1658 C CA . ARG B 1 39 ? -1.13 6.112 23.008 1 98.21 39 ARG B CA 1
ATOM 1659 C C . ARG B 1 39 ? -0.047 5.232 22.393 1 98.21 39 ARG B C 1
ATOM 1661 O O . ARG B 1 39 ? 0.831 5.725 21.681 1 98.21 39 ARG B O 1
ATOM 1668 N N . GLU B 1 40 ? -0.075 3.954 22.672 1 98.01 40 GLU B N 1
ATOM 1669 C CA . GLU B 1 40 ? 0.894 3.02 22.107 1 98.01 40 GLU B CA 1
ATOM 1670 C C . GLU B 1 40 ? 0.757 2.932 20.59 1 98.01 40 GLU B C 1
ATOM 1672 O O . GLU B 1 40 ? 1.758 2.869 19.873 1 98.01 40 GLU B O 1
ATOM 1677 N N . GLY B 1 41 ? -0.42 2.914 20.125 1 97.69 41 GLY B N 1
ATOM 1678 C CA . GLY B 1 41 ? -0.648 2.928 18.688 1 97.69 41 GLY B CA 1
ATOM 1679 C C . GLY B 1 41 ? -0.04 4.136 18 1 97.69 41 GLY B C 1
ATOM 1680 O O . GLY B 1 41 ? 0.588 4.006 16.947 1 97.69 41 GLY B O 1
ATOM 1681 N N . MET B 1 42 ? -0.282 5.248 18.659 1 98.36 42 MET B N 1
ATOM 1682 C CA . MET B 1 42 ? 0.272 6.471 18.085 1 98.36 42 MET B CA 1
ATOM 1683 C C . MET B 1 42 ? 1.797 6.43 18.085 1 98.36 42 MET B C 1
ATOM 1685 O O . MET B 1 42 ? 2.433 6.858 17.121 1 98.36 42 MET B O 1
ATOM 1689 N N . ARG B 1 43 ? 2.375 5.93 19.116 1 97.84 43 ARG B N 1
ATOM 1690 C CA . ARG B 1 43 ? 3.826 5.785 19.18 1 97.84 43 ARG B CA 1
ATOM 1691 C C . ARG B 1 43 ? 4.347 4.961 18.007 1 97.84 43 ARG B C 1
ATOM 1693 O O . ARG B 1 43 ? 5.318 5.347 17.353 1 97.84 43 ARG B O 1
ATOM 1700 N N . GLN B 1 44 ? 3.697 3.89 17.667 1 96.27 44 GLN B N 1
ATOM 1701 C CA . GLN B 1 44 ? 4.099 3.008 16.576 1 96.27 44 GLN B CA 1
ATOM 1702 C C . GLN B 1 44 ? 3.938 3.697 15.224 1 96.27 44 GLN B C 1
ATOM 1704 O O . GLN B 1 44 ? 4.72 3.456 14.302 1 96.27 44 GLN B O 1
ATOM 1709 N N . LEU B 1 45 ? 2.947 4.496 15.213 1 96.28 45 LEU B N 1
ATOM 1710 C CA . LEU B 1 45 ? 2.644 5.178 13.96 1 96.28 45 LEU B CA 1
ATOM 1711 C C . LEU B 1 45 ? 3.662 6.277 13.679 1 96.28 45 LEU B C 1
ATOM 1713 O O . LEU B 1 45 ? 4.096 6.451 12.537 1 96.28 45 LEU B O 1
ATOM 1717 N N . ILE B 1 46 ? 4.004 7.009 14.681 1 97.57 46 ILE B N 1
ATOM 1718 C CA . ILE B 1 46 ? 4.776 8.227 14.455 1 97.57 46 ILE B CA 1
ATOM 1719 C C . ILE B 1 46 ? 6.269 7.911 14.52 1 97.57 46 ILE B C 1
ATOM 1721 O O . ILE B 1 46 ? 7.085 8.615 13.921 1 97.57 46 ILE B O 1
ATOM 1725 N N . GLU B 1 47 ? 6.703 6.91 15.208 1 95.91 47 GLU B N 1
ATOM 1726 C CA . GLU B 1 47 ? 8.11 6.528 15.267 1 95.91 47 GLU B CA 1
ATOM 1727 C C . GLU B 1 47 ? 8.544 5.822 13.985 1 95.91 47 GLU B C 1
ATOM 1729 O O . GLU B 1 47 ? 7.926 4.839 13.572 1 95.91 47 GLU B O 1
ATOM 1734 N N . PRO B 1 48 ? 9.604 6.266 13.463 1 93.24 48 PRO B N 1
ATOM 1735 C CA . PRO B 1 48 ? 10.036 5.679 12.193 1 93.24 48 PRO B CA 1
ATOM 1736 C C . PRO B 1 48 ? 10.481 4.225 12.336 1 93.24 48 PRO B C 1
ATOM 1738 O O . PRO B 1 48 ? 11.096 3.86 13.341 1 93.24 48 PRO B O 1
ATOM 1741 N N . VAL B 1 49 ? 10.185 3.44 11.343 1 91.12 49 VAL B N 1
ATOM 1742 C CA . VAL B 1 49 ? 10.517 2.019 11.344 1 91.12 49 VAL B CA 1
ATOM 1743 C C . VAL B 1 49 ? 11.971 1.828 10.917 1 91.12 49 VAL B C 1
ATOM 1745 O O . VAL B 1 49 ? 12.527 0.736 11.056 1 91.12 49 VAL B O 1
ATOM 1748 N N . SER B 1 50 ? 12.586 2.842 10.419 1 93.49 50 SER B N 1
ATOM 1749 C CA . SER B 1 50 ? 13.979 2.851 9.984 1 93.49 50 SER B CA 1
ATOM 1750 C C . SER B 1 50 ? 14.542 4.268 9.962 1 93.49 50 SER B C 1
ATOM 1752 O O . SER B 1 50 ? 13.786 5.241 9.924 1 93.49 50 SER B O 1
ATOM 1754 N N . PRO B 1 51 ? 15.844 4.403 9.908 1 92.24 51 PRO B N 1
ATOM 1755 C CA . PRO B 1 51 ? 16.46 5.731 9.856 1 92.24 51 PRO B CA 1
ATOM 1756 C C . PRO B 1 51 ? 16.173 6.463 8.546 1 92.24 51 PRO B C 1
ATOM 1758 O O . PRO B 1 51 ? 16.411 7.67 8.445 1 92.24 51 PRO B O 1
ATOM 1761 N N . LEU B 1 52 ? 15.701 5.72 7.603 1 94.24 52 LEU B N 1
ATOM 1762 C CA . LEU B 1 52 ? 15.381 6.307 6.306 1 94.24 52 LEU B CA 1
ATOM 1763 C C . LEU B 1 52 ? 14.195 7.258 6.418 1 94.24 52 LEU B C 1
ATOM 1765 O O . LEU B 1 52 ? 14.109 8.24 5.678 1 94.24 52 LEU B O 1
ATOM 1769 N N . TYR B 1 53 ? 13.36 6.974 7.328 1 96.53 53 TYR B N 1
ATOM 1770 C CA . TYR B 1 53 ? 12.12 7.724 7.495 1 96.53 53 TYR B CA 1
ATOM 1771 C C . TYR B 1 53 ? 12.198 8.645 8.707 1 96.53 53 TYR B C 1
ATOM 1773 O O . TYR B 1 53 ? 13.044 8.456 9.584 1 96.53 53 TYR B O 1
ATOM 1781 N N . ARG B 1 54 ? 11.338 9.722 8.687 1 96.84 54 ARG B N 1
ATOM 1782 C CA . ARG B 1 54 ? 11.418 10.738 9.731 1 96.84 54 ARG B CA 1
ATOM 1783 C C . ARG B 1 54 ? 10.052 11.364 9.992 1 96.84 54 ARG B C 1
ATOM 1785 O O . ARG B 1 54 ? 9.228 11.471 9.081 1 96.84 54 ARG B O 1
ATOM 1792 N N . SER B 1 55 ? 9.907 11.73 11.211 1 98.28 55 SER B N 1
ATOM 1793 C CA . SER B 1 55 ? 8.717 12.449 11.655 1 98.28 55 SER B CA 1
ATOM 1794 C C . SER B 1 55 ? 9.08 13.808 12.245 1 98.28 55 SER B C 1
ATOM 1796 O O . SER B 1 55 ? 10.068 13.931 12.972 1 98.28 55 SER B O 1
ATOM 1798 N N . PHE B 1 56 ? 8.314 14.806 11.975 1 98.68 56 PHE B N 1
ATOM 1799 C CA . PHE B 1 56 ? 8.535 16.15 12.494 1 98.68 56 PHE B CA 1
ATOM 1800 C C . PHE B 1 56 ? 7.244 16.732 13.057 1 98.68 56 PHE B C 1
ATOM 1802 O O . PHE B 1 56 ? 6.157 16.457 12.544 1 98.68 56 PHE B O 1
ATOM 1809 N N . VAL B 1 57 ? 7.401 17.55 14.033 1 98.79 57 VAL B N 1
ATOM 1810 C CA . VAL B 1 57 ? 6.319 18.385 14.544 1 98.79 57 VAL B CA 1
ATOM 1811 C C . VAL B 1 57 ? 6.429 19.79 13.956 1 98.79 57 VAL B C 1
ATOM 1813 O O . VAL B 1 57 ? 7.531 20.321 13.802 1 98.79 57 VAL B O 1
ATOM 1816 N N . ILE B 1 58 ? 5.274 20.306 13.653 1 98.82 58 ILE B N 1
ATOM 1817 C CA . ILE B 1 58 ? 5.186 21.674 13.154 1 98.82 58 ILE B CA 1
ATOM 1818 C C . ILE B 1 58 ? 4.908 22.629 14.313 1 98.82 58 ILE B C 1
ATOM 1820 O O . ILE B 1 58 ? 3.959 22.43 15.075 1 98.82 58 ILE B O 1
ATOM 1824 N N . VAL B 1 59 ? 5.722 23.635 14.401 1 98.27 59 VAL B N 1
ATOM 1825 C CA . VAL B 1 59 ? 5.57 24.645 15.442 1 98.27 59 VAL B CA 1
ATOM 1826 C C . VAL B 1 59 ? 5.31 26.009 14.806 1 98.27 59 VAL B C 1
ATOM 1828 O O . VAL B 1 59 ? 6.067 26.45 13.937 1 98.27 59 VAL B O 1
ATOM 1831 N N . TRP B 1 60 ? 4.181 26.554 15.168 1 97.33 60 TRP B N 1
ATOM 1832 C CA . TRP B 1 60 ? 3.784 27.881 14.71 1 97.33 60 TRP B CA 1
ATOM 1833 C C . TRP B 1 60 ? 3.76 28.873 15.868 1 97.33 60 TRP B C 1
ATOM 1835 O O . TRP B 1 60 ? 2.908 28.782 16.754 1 97.33 60 TRP B O 1
ATOM 1845 N N . ASP B 1 61 ? 4.691 29.814 15.881 1 95.64 61 ASP B N 1
ATOM 1846 C CA . ASP B 1 61 ? 4.829 30.797 16.952 1 95.64 61 ASP B CA 1
ATOM 1847 C C . ASP B 1 61 ? 4.968 30.114 18.31 1 95.64 61 ASP B C 1
ATOM 1849 O O . ASP B 1 61 ? 4.262 30.459 19.26 1 95.64 61 ASP B O 1
ATOM 1853 N N . GLY B 1 62 ? 5.688 29.04 18.31 1 95.21 62 GLY B N 1
ATOM 1854 C CA . GLY B 1 62 ? 6.053 28.354 19.539 1 95.21 62 GLY B CA 1
ATOM 1855 C C . GLY B 1 62 ? 5.021 27.334 19.982 1 95.21 62 GLY B C 1
ATOM 1856 O O . GLY B 1 62 ? 5.207 26.654 20.993 1 95.21 62 GLY B O 1
ATOM 1857 N N . GLN B 1 63 ? 4.035 27.215 19.196 1 96.72 63 GLN B N 1
ATOM 1858 C CA . GLN B 1 63 ? 2.962 26.302 19.574 1 96.72 63 GLN B CA 1
ATOM 1859 C C . GLN B 1 63 ? 2.848 25.146 18.583 1 96.72 63 GLN B C 1
ATOM 1861 O O . GLN B 1 63 ? 3.101 25.318 17.389 1 96.72 63 GLN B O 1
ATOM 1866 N N . TYR B 1 64 ? 2.446 24.04 19.125 1 98.35 64 TYR B N 1
ATOM 1867 C CA . TYR B 1 64 ? 2.182 22.881 18.28 1 98.35 64 TYR B CA 1
ATOM 1868 C C . TYR B 1 64 ? 1.09 23.186 17.262 1 98.35 64 TYR B C 1
ATOM 1870 O O . TYR B 1 64 ? 0.019 23.681 17.62 1 98.35 64 TYR B O 1
ATOM 1878 N N . ALA B 1 65 ? 1.364 22.841 15.983 1 98.7 65 ALA B N 1
ATOM 1879 C CA . ALA B 1 65 ? 0.396 23.155 14.935 1 98.7 65 ALA B CA 1
ATOM 1880 C C . ALA B 1 65 ? 0.068 21.918 14.104 1 98.7 65 ALA B C 1
ATOM 1882 O O . ALA B 1 65 ? -0.865 21.934 13.297 1 98.7 65 ALA B O 1
ATOM 1883 N N . GLY B 1 66 ? 0.794 20.843 14.262 1 98.78 66 GLY B N 1
ATOM 1884 C CA . GLY B 1 66 ? 0.611 19.626 13.489 1 98.78 66 GLY B CA 1
ATOM 1885 C C . GLY B 1 66 ? 1.883 18.81 13.351 1 98.78 66 GLY B C 1
ATOM 1886 O O . GLY B 1 66 ? 2.817 18.968 14.14 1 98.78 66 GLY B O 1
ATOM 1887 N N . TYR B 1 67 ? 1.888 17.899 12.458 1 98.82 67 TYR B N 1
ATOM 1888 C CA . TYR B 1 67 ? 3.082 17.093 12.228 1 98.82 67 TYR B CA 1
ATOM 1889 C C . TYR B 1 67 ? 3.111 16.558 10.801 1 98.82 67 TYR B C 1
ATOM 1891 O O . TYR B 1 67 ? 2.098 16.591 10.098 1 98.82 67 TYR B O 1
ATOM 1899 N N . VAL B 1 68 ? 4.259 16.171 10.381 1 98.75 68 VAL B N 1
ATOM 1900 C CA . VAL B 1 68 ? 4.465 15.568 9.068 1 98.75 68 VAL B CA 1
ATOM 1901 C C . VAL B 1 68 ? 5.269 14.278 9.213 1 98.75 68 VAL B C 1
ATOM 1903 O O . VAL B 1 68 ? 6.068 14.138 10.142 1 98.75 68 VAL B O 1
ATOM 1906 N N . LEU B 1 69 ? 5.01 13.406 8.305 1 98.02 69 LEU B N 1
ATOM 1907 C CA . LEU B 1 69 ? 5.7 12.123 8.243 1 98.02 69 LEU B CA 1
ATOM 1908 C C . LEU B 1 69 ? 6.257 11.872 6.846 1 98.02 69 LEU B C 1
ATOM 1910 O O . LEU B 1 69 ? 5.597 12.169 5.847 1 98.02 69 LEU B O 1
ATOM 1914 N N . MET B 1 70 ? 7.4 11.453 6.785 1 98.4 70 MET B N 1
ATOM 1915 C CA . MET B 1 70 ? 7.924 10.682 5.661 1 98.4 70 MET B CA 1
ATOM 1916 C C . MET B 1 70 ? 8.138 9.224 6.054 1 98.4 70 MET B C 1
ATOM 1918 O O . MET B 1 70 ? 8.998 8.92 6.883 1 98.4 70 MET B O 1
ATOM 1922 N N . THR B 1 71 ? 7.366 8.355 5.483 1 97.74 71 THR B N 1
ATOM 1923 C CA . THR B 1 71 ? 7.325 6.976 5.958 1 97.74 71 THR B CA 1
ATOM 1924 C C . THR B 1 71 ? 7.423 5.999 4.79 1 97.74 71 THR B C 1
ATOM 1926 O O . THR B 1 71 ? 7.582 6.413 3.639 1 97.74 71 THR B O 1
ATOM 1929 N N . GLN B 1 72 ? 7.382 4.725 5.207 1 96.89 72 GLN B N 1
ATOM 1930 C CA . GLN B 1 72 ? 7.512 3.64 4.24 1 96.89 72 GLN B CA 1
ATOM 1931 C C . GLN B 1 72 ? 6.297 3.575 3.319 1 96.89 72 GLN B C 1
ATOM 1933 O O . GLN B 1 72 ? 5.157 3.581 3.786 1 96.89 72 GLN B O 1
ATOM 1938 N N . HIS B 1 73 ? 6.536 3.556 2.04 1 97.36 73 HIS B N 1
ATOM 1939 C CA . HIS B 1 73 ? 5.463 3.421 1.062 1 97.36 73 HIS B CA 1
ATOM 1940 C C . HIS B 1 73 ? 5.002 1.972 0.946 1 97.36 73 HIS B C 1
ATOM 1942 O O . HIS B 1 73 ? 3.8 1.695 0.964 1 97.36 73 HIS B O 1
ATOM 1948 N N . LYS B 1 74 ? 5.93 1.111 0.795 1 97.07 74 LYS B N 1
ATOM 1949 C CA . LYS B 1 74 ? 5.722 -0.333 0.738 1 97.07 74 LYS B CA 1
ATOM 1950 C C . LYS B 1 74 ? 6.832 -1.078 1.475 1 97.07 74 LYS B C 1
ATOM 1952 O O . LYS B 1 74 ? 7.936 -0.554 1.638 1 97.07 74 LYS B O 1
ATOM 1957 N N . LYS B 1 75 ? 6.607 -2.313 1.786 1 94.17 75 LYS B N 1
ATOM 1958 C CA . LYS B 1 75 ? 7.462 -3.02 2.735 1 94.17 75 LYS B CA 1
ATOM 1959 C C . LYS B 1 75 ? 8.679 -3.621 2.037 1 94.17 75 LYS B C 1
ATOM 1961 O O . LYS B 1 75 ? 9.746 -3.751 2.641 1 94.17 75 LYS B O 1
ATOM 1966 N N . LYS B 1 76 ? 8.583 -4.024 0.842 1 96.19 76 LYS B N 1
ATOM 1967 C CA . LYS B 1 76 ? 9.662 -4.758 0.186 1 96.19 76 LYS B CA 1
ATOM 1968 C C . LYS B 1 76 ? 10.842 -3.842 -0.124 1 96.19 76 LYS B C 1
ATOM 1970 O O . LYS B 1 76 ? 10.655 -2.663 -0.434 1 96.19 76 LYS B O 1
ATOM 1975 N N . ALA B 1 77 ? 11.969 -4.379 -0.182 1 96.11 77 ALA B N 1
ATOM 1976 C CA . ALA B 1 77 ? 13.23 -3.643 -0.198 1 96.11 77 ALA B CA 1
ATOM 1977 C C . ALA B 1 77 ? 13.374 -2.832 -1.483 1 96.11 77 ALA B C 1
ATOM 1979 O O . ALA B 1 77 ? 13.966 -1.75 -1.478 1 96.11 77 ALA B O 1
ATOM 1980 N N . ALA B 1 78 ? 12.832 -3.314 -2.566 1 98.21 78 ALA B N 1
ATOM 1981 C CA . ALA B 1 78 ? 12.97 -2.61 -3.838 1 98.21 78 ALA B CA 1
ATOM 1982 C C . ALA B 1 78 ? 12.305 -1.238 -3.78 1 98.21 78 ALA B C 1
ATOM 1984 O O . ALA B 1 78 ? 12.614 -0.356 -4.586 1 98.21 78 ALA B O 1
ATOM 1985 N N . PHE B 1 79 ? 11.424 -1.057 -2.791 1 98.36 79 PHE B N 1
ATOM 1986 C CA . PHE B 1 79 ? 10.647 0.173 -2.693 1 98.36 79 PHE B CA 1
ATOM 1987 C C . PHE B 1 79 ? 11.345 1.184 -1.792 1 98.36 79 PHE B C 1
ATOM 1989 O O . PHE B 1 79 ? 10.824 2.277 -1.556 1 98.36 79 PHE B O 1
ATOM 1996 N N . GLN B 1 80 ? 12.533 0.913 -1.251 1 97.49 80 GLN B N 1
ATOM 1997 C CA . GLN B 1 80 ? 13.215 1.804 -0.317 1 97.49 80 GLN B CA 1
ATOM 1998 C C . GLN B 1 80 ? 13.643 3.098 -1.005 1 97.49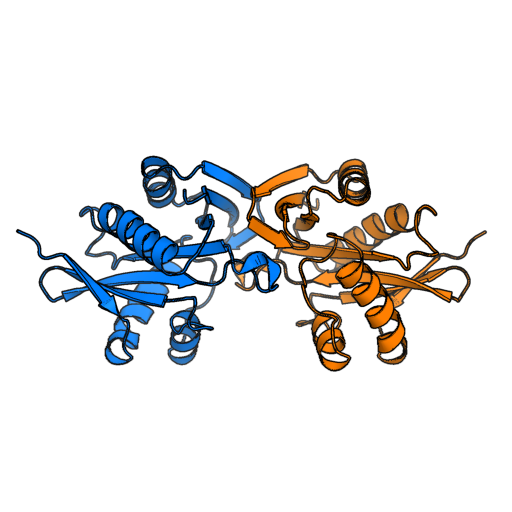 80 GLN B C 1
ATOM 2000 O O . GLN B 1 80 ? 14.042 4.056 -0.341 1 97.49 80 GLN B O 1
ATOM 2005 N N . VAL B 1 81 ? 13.452 3.187 -2.28 1 98.11 81 VAL B N 1
ATOM 2006 C CA . VAL B 1 81 ? 13.766 4.384 -3.054 1 98.11 81 VAL B CA 1
ATOM 2007 C C . VAL B 1 81 ? 12.539 5.29 -3.124 1 98.11 81 VAL B C 1
ATOM 2009 O O . VAL B 1 81 ? 12.595 6.377 -3.705 1 98.11 81 VAL B O 1
ATOM 2012 N N . THR B 1 82 ? 11.394 4.855 -2.572 1 98.73 82 THR B N 1
ATOM 2013 C CA . THR B 1 82 ? 10.134 5.59 -2.579 1 98.73 82 THR B CA 1
ATOM 2014 C C . THR B 1 82 ? 9.601 5.762 -1.159 1 98.73 82 THR B C 1
ATOM 2016 O O . THR B 1 82 ? 9.596 4.813 -0.373 1 98.73 82 THR B O 1
ATOM 2019 N N . ALA B 1 83 ? 9.158 6.951 -0.819 1 98.68 83 ALA B N 1
ATOM 2020 C CA . ALA B 1 83 ? 8.574 7.22 0.492 1 98.68 83 ALA B CA 1
ATOM 2021 C C . ALA B 1 83 ? 7.161 7.782 0.359 1 98.68 83 ALA B C 1
ATOM 2023 O O . ALA B 1 83 ? 6.808 8.349 -0.678 1 98.68 83 ALA B O 1
ATOM 2024 N N . GLU B 1 84 ? 6.401 7.564 1.317 1 98.7 84 GLU B N 1
ATOM 2025 C CA . GLU B 1 84 ? 5.087 8.184 1.456 1 98.7 84 GLU B CA 1
ATOM 2026 C C . GLU B 1 84 ? 5.139 9.381 2.401 1 98.7 84 GLU B C 1
ATOM 2028 O O . GLU B 1 84 ? 5.806 9.333 3.437 1 98.7 84 GLU B O 1
ATOM 2033 N N . ILE B 1 85 ? 4.488 10.452 2.032 1 98.72 85 ILE B N 1
ATOM 2034 C CA . ILE B 1 85 ? 4.507 11.639 2.879 1 98.72 85 ILE B CA 1
ATOM 2035 C C . ILE B 1 85 ? 3.088 11.965 3.342 1 98.72 85 ILE B C 1
ATOM 2037 O O . ILE B 1 85 ? 2.124 11.759 2.601 1 98.72 85 ILE B O 1
ATOM 2041 N N . THR B 1 86 ? 2.958 12.419 4.522 1 97.95 86 THR B N 1
ATOM 2042 C CA . THR B 1 86 ? 1.695 12.754 5.17 1 97.95 86 THR B CA 1
ATOM 2043 C C . THR B 1 86 ? 1.823 14.05 5.966 1 97.95 86 THR B C 1
ATOM 2045 O O . THR B 1 86 ? 2.866 14.315 6.566 1 97.95 86 THR B O 1
ATOM 2048 N N . ILE B 1 87 ? 0.818 14.846 5.971 1 98.59 87 ILE B N 1
ATOM 2049 C CA . ILE B 1 87 ? 0.738 16.099 6.713 1 98.59 87 ILE B CA 1
ATOM 2050 C C . ILE B 1 87 ? -0.556 16.138 7.523 1 98.59 87 ILE B C 1
ATOM 2052 O O . ILE B 1 87 ? -1.646 15.97 6.971 1 98.59 87 ILE B O 1
ATOM 2056 N N . TYR B 1 88 ? -0.45 16.28 8.773 1 98.66 88 TYR B N 1
ATOM 2057 C CA . TYR B 1 88 ? -1.578 16.506 9.67 1 98.66 88 TYR B CA 1
ATOM 2058 C C . TYR B 1 88 ? -1.461 17.857 10.364 1 98.66 88 TYR B C 1
ATOM 2060 O O . TYR B 1 88 ? -0.431 18.164 10.969 1 98.66 88 TYR B O 1
ATOM 2068 N N . LEU B 1 89 ? -2.491 18.581 10.252 1 98.61 89 LEU B N 1
ATOM 2069 C CA . LEU B 1 89 ? -2.532 19.861 10.951 1 98.61 89 LEU B CA 1
ATOM 2070 C C . LEU B 1 89 ? -3.603 19.855 12.036 1 98.61 89 LEU B C 1
ATOM 2072 O O . LEU B 1 89 ? -4.695 19.318 11.833 1 98.61 89 LEU B O 1
ATOM 2076 N N . ASP B 1 90 ? -3.22 20.4 13.136 1 98.28 90 ASP B N 1
ATOM 2077 C CA . ASP B 1 90 ? -4.283 20.729 14.08 1 98.28 90 ASP B CA 1
ATOM 2078 C C . ASP B 1 90 ? -5.387 21.539 13.405 1 98.28 90 ASP B C 1
ATOM 2080 O O . ASP B 1 90 ? -5.106 22.463 12.638 1 98.28 90 ASP B O 1
ATOM 2084 N N . PRO B 1 91 ? -6.588 21.198 13.685 1 97.13 91 PRO B N 1
ATOM 2085 C CA . PRO B 1 91 ? -7.692 21.872 12.998 1 97.13 91 PRO B CA 1
ATOM 2086 C C . PRO B 1 91 ? -7.659 23.388 13.175 1 97.13 91 PRO B C 1
ATOM 2088 O O . PRO B 1 91 ? -8.104 24.127 12.293 1 97.13 91 PRO B O 1
ATOM 2091 N N . ALA B 1 92 ? -7.108 23.853 14.217 1 96.82 92 ALA B N 1
ATOM 2092 C CA . ALA B 1 92 ? -7.039 25.285 14.499 1 96.82 92 ALA B CA 1
ATOM 2093 C C . ALA B 1 92 ? -6.008 25.971 13.606 1 96.82 92 ALA B C 1
ATOM 2095 O O . ALA B 1 92 ? -5.969 27.201 13.525 1 96.82 92 ALA B O 1
ATOM 2096 N N . TYR B 1 93 ? -5.225 25.242 12.933 1 97.08 93 TYR B N 1
ATOM 2097 C CA . TYR B 1 93 ? -4.106 25.83 12.204 1 97.08 93 TYR B CA 1
ATOM 2098 C C . TYR B 1 93 ? -4.23 25.563 10.708 1 97.08 93 TYR B C 1
ATOM 2100 O O . TYR B 1 93 ? -3.288 25.802 9.949 1 97.08 93 TYR B O 1
ATOM 2108 N N . THR B 1 94 ? -5.362 25.067 10.263 1 95.44 94 THR B N 1
ATOM 2109 C CA . THR B 1 94 ? -5.583 24.834 8.84 1 95.44 94 THR B CA 1
ATOM 2110 C C . THR B 1 94 ? -5.834 26.15 8.109 1 95.44 94 THR B C 1
ATOM 2112 O O . THR B 1 94 ? -6.223 27.144 8.726 1 95.44 94 THR B O 1
ATOM 2115 N N . GLY B 1 95 ? -5.547 26.177 6.824 1 92.63 95 GLY B N 1
ATOM 2116 C CA . GLY B 1 95 ? -5.851 27.341 6.007 1 92.63 95 GLY B CA 1
ATOM 2117 C C . GLY B 1 95 ? -4.894 28.496 6.236 1 92.63 95 GLY B C 1
ATOM 2118 O O . GLY B 1 95 ? -5.224 29.649 5.95 1 92.63 95 GLY B O 1
ATOM 2119 N N . ARG B 1 96 ? -3.734 28.217 6.741 1 93.34 96 ARG B N 1
ATOM 2120 C CA . ARG B 1 96 ? -2.787 29.274 7.084 1 93.34 96 ARG B CA 1
ATOM 2121 C C . ARG B 1 96 ? -1.51 29.153 6.26 1 93.34 96 ARG B C 1
ATOM 2123 O O . ARG B 1 96 ? -0.492 29.765 6.59 1 93.34 96 ARG B O 1
ATOM 2130 N N . GLY B 1 97 ? -1.566 28.277 5.308 1 94.92 97 GLY B N 1
ATOM 2131 C CA . GLY B 1 97 ? -0.416 28.143 4.428 1 94.92 97 GLY B CA 1
ATOM 2132 C C . GLY B 1 97 ? 0.622 27.167 4.948 1 94.92 97 GLY B C 1
ATOM 2133 O O . GLY B 1 97 ? 1.671 26.979 4.328 1 94.92 97 GLY B O 1
ATOM 2134 N N . ILE B 1 98 ? 0.382 26.488 6.029 1 97.56 98 ILE B N 1
ATOM 2135 C CA . ILE B 1 98 ? 1.336 25.563 6.632 1 97.56 98 ILE B CA 1
ATOM 2136 C C . ILE B 1 98 ? 1.564 24.376 5.699 1 97.56 98 ILE B C 1
ATOM 2138 O O . ILE B 1 98 ? 2.698 23.921 5.529 1 97.56 98 ILE B O 1
ATOM 2142 N N . GLY B 1 99 ? 0.497 23.899 5.099 1 97.47 99 GLY B N 1
ATOM 2143 C CA . GLY B 1 99 ? 0.64 22.82 4.134 1 97.47 99 GLY B CA 1
ATOM 2144 C C . GLY B 1 99 ? 1.555 23.173 2.976 1 97.47 99 GLY B C 1
ATOM 2145 O O . GLY B 1 99 ? 2.374 22.354 2.555 1 97.47 99 GLY B O 1
ATOM 2146 N N . LYS B 1 100 ? 1.409 24.358 2.534 1 97.58 100 LYS B N 1
ATOM 2147 C CA . LYS B 1 100 ? 2.22 24.844 1.421 1 97.58 100 LYS B CA 1
ATOM 2148 C C . LYS B 1 100 ? 3.703 24.851 1.783 1 97.58 100 LYS B C 1
ATOM 2150 O O . LYS B 1 100 ? 4.559 24.652 0.919 1 97.58 100 LYS B O 1
ATOM 2155 N N . ALA B 1 101 ? 3.988 25.094 3.016 1 98.03 101 ALA B N 1
ATOM 2156 C CA . ALA B 1 101 ? 5.372 25.11 3.483 1 98.03 101 ALA B CA 1
ATOM 2157 C C . ALA B 1 101 ? 5.868 23.698 3.779 1 98.03 101 ALA B C 1
ATOM 2159 O O . ALA B 1 101 ? 7.059 23.409 3.64 1 98.03 101 ALA B O 1
ATOM 2160 N N . ALA B 1 102 ? 5.012 22.809 4.159 1 98.63 102 ALA B N 1
ATOM 2161 C CA . ALA B 1 102 ? 5.366 21.459 4.591 1 98.63 102 ALA B CA 1
ATOM 2162 C C . ALA B 1 102 ? 5.834 20.611 3.412 1 98.63 102 ALA B C 1
ATOM 2164 O O . ALA B 1 102 ? 6.767 19.815 3.544 1 98.63 102 ALA B O 1
ATOM 2165 N N . VAL B 1 103 ? 5.195 20.788 2.249 1 98.74 103 VAL B N 1
ATOM 2166 C CA . VAL B 1 103 ? 5.479 19.925 1.107 1 98.74 103 VAL B CA 1
ATOM 2167 C C . VAL B 1 103 ? 6.925 20.123 0.656 1 98.74 103 VAL B C 1
ATOM 2169 O O . VAL B 1 103 ? 7.699 19.165 0.594 1 98.74 103 VAL B O 1
ATOM 2172 N N . PRO B 1 104 ? 7.412 21.36 0.432 1 98.48 104 PRO B N 1
ATOM 2173 C CA . PRO B 1 104 ? 8.816 21.537 0.054 1 98.48 104 PRO B CA 1
ATOM 2174 C C . PRO B 1 104 ? 9.783 21.07 1.139 1 98.48 104 PRO B C 1
ATOM 2176 O O . PRO B 1 104 ? 10.866 20.568 0.832 1 98.48 104 PRO B O 1
ATOM 2179 N N . PHE B 1 105 ? 9.457 21.254 2.364 1 98.59 105 PHE B N 1
ATOM 2180 C CA . PHE B 1 105 ? 10.293 20.768 3.456 1 98.59 105 PHE B CA 1
ATOM 2181 C C . PHE B 1 105 ? 10.502 19.263 3.348 1 98.59 105 PHE B C 1
ATOM 2183 O O . PHE B 1 105 ? 11.636 18.782 3.416 1 98.59 105 PHE B O 1
ATOM 2190 N N . LEU B 1 106 ? 9.384 18.498 3.126 1 98.69 106 LEU B N 1
ATOM 2191 C CA . LEU B 1 106 ? 9.447 17.046 3.005 1 98.69 106 LEU B CA 1
ATOM 2192 C C . LEU B 1 106 ? 10.216 16.637 1.753 1 98.69 106 LEU B C 1
ATOM 2194 O O . LEU B 1 106 ? 10.942 15.641 1.763 1 98.69 106 LEU B O 1
ATOM 2198 N N . GLU B 1 107 ? 10.07 17.391 0.682 1 98.68 107 GLU B N 1
ATOM 2199 C CA . GLU B 1 107 ? 10.815 17.107 -0.541 1 98.68 107 GLU B CA 1
ATOM 2200 C C . GLU B 1 107 ? 12.317 17.255 -0.319 1 98.68 107 GLU B C 1
ATOM 2202 O O . GLU B 1 107 ? 13.105 16.439 -0.803 1 98.68 107 GLU B O 1
ATOM 2207 N N . GLN B 1 108 ? 12.688 18.311 0.387 1 98.09 108 GLN B N 1
ATOM 2208 C CA . GLN B 1 108 ? 14.1 18.512 0.695 1 98.09 108 GLN B CA 1
ATOM 2209 C C . GLN B 1 108 ? 14.643 17.374 1.554 1 98.09 108 GLN B C 1
ATOM 2211 O O . GLN B 1 108 ? 15.735 16.862 1.297 1 98.09 108 GLN B O 1
ATOM 2216 N N . LEU B 1 109 ? 13.887 17.015 2.54 1 97.53 109 LEU B N 1
ATOM 2217 C CA . LEU B 1 109 ? 14.264 15.895 3.395 1 97.53 109 LEU B CA 1
ATOM 2218 C C . LEU B 1 109 ? 14.466 14.627 2.573 1 97.53 109 LEU B C 1
ATOM 2220 O O . LEU B 1 109 ? 15.435 13.894 2.783 1 97.53 109 LEU B O 1
ATOM 2224 N N . ALA B 1 110 ? 13.558 14.331 1.675 1 98.18 110 ALA B N 1
ATOM 2225 C CA . ALA B 1 110 ? 13.614 13.151 0.816 1 98.18 110 ALA B CA 1
ATOM 2226 C C . ALA B 1 110 ? 14.878 13.154 -0.039 1 98.18 110 ALA B C 1
ATOM 2228 O O . ALA B 1 110 ? 15.573 12.14 -0.135 1 98.18 110 ALA B O 1
ATOM 2229 N N . ARG B 1 111 ? 15.208 14.265 -0.65 1 97.54 111 ARG B N 1
ATOM 2230 C CA . ARG B 1 111 ? 16.414 14.385 -1.464 1 97.54 111 ARG B CA 1
ATOM 2231 C C . ARG B 1 111 ? 17.662 14.082 -0.642 1 97.54 111 ARG B C 1
ATOM 2233 O O . ARG B 1 111 ? 18.548 13.354 -1.094 1 97.54 111 ARG B O 1
ATOM 2240 N N . GLU B 1 112 ? 17.649 14.596 0.544 1 96.28 112 GLU B N 1
ATOM 2241 C CA . GLU B 1 112 ? 18.794 14.401 1.428 1 96.28 112 GLU B CA 1
ATOM 2242 C C . GLU B 1 112 ? 18.938 12.936 1.831 1 96.28 112 GLU B C 1
ATOM 2244 O O . GLU B 1 112 ? 20.035 12.483 2.162 1 96.28 112 GLU B O 1
ATOM 2249 N N . SER B 1 113 ? 17.85 12.208 1.771 1 95.75 113 SER B N 1
ATOM 2250 C CA . SER B 1 113 ? 17.838 10.813 2.201 1 95.75 113 SER B CA 1
ATOM 2251 C C . SER B 1 113 ? 18.018 9.868 1.018 1 95.75 113 SER B C 1
ATOM 2253 O O . SER B 1 113 ? 17.939 8.648 1.173 1 95.75 113 SER B O 1
ATOM 2255 N N . GLY B 1 114 ? 18.097 10.409 -0.172 1 96.13 114 GLY B N 1
ATOM 2256 C CA . GLY B 1 114 ? 18.3 9.588 -1.355 1 96.13 114 GLY B CA 1
ATOM 2257 C C . GLY B 1 114 ? 17.014 8.99 -1.894 1 96.13 114 GLY B C 1
ATOM 2258 O O . GLY B 1 114 ? 17.046 8.026 -2.663 1 96.13 114 GLY B O 1
ATOM 2259 N N . ILE B 1 115 ? 15.928 9.519 -1.5 1 98.27 115 ILE B N 1
ATOM 2260 C CA . ILE B 1 115 ? 14.63 9.072 -1.995 1 98.27 115 ILE B CA 1
ATOM 2261 C C . ILE B 1 115 ? 14.425 9.567 -3.424 1 98.27 115 ILE B C 1
ATOM 2263 O O . ILE B 1 115 ? 14.66 10.741 -3.721 1 98.27 115 ILE B O 1
ATOM 2267 N N . HIS B 1 116 ? 13.942 8.66 -4.258 1 98.6 116 HIS B N 1
ATOM 2268 C CA . HIS B 1 116 ? 13.758 8.93 -5.68 1 98.6 116 HIS B CA 1
ATOM 2269 C C . HIS B 1 116 ? 12.348 9.436 -5.967 1 98.6 116 HIS B C 1
ATOM 2271 O O . HIS B 1 116 ? 12.154 10.283 -6.841 1 98.6 116 HIS B O 1
ATOM 2277 N N . SER B 1 117 ? 11.4 8.945 -5.214 1 98.56 117 SER B N 1
ATOM 2278 C CA . SER B 1 117 ? 9.996 9.241 -5.479 1 98.56 117 SER B CA 1
ATOM 2279 C C . SER B 1 117 ? 9.214 9.42 -4.182 1 98.56 117 SER B C 1
ATOM 2281 O O . SER B 1 117 ? 9.46 8.716 -3.201 1 98.56 117 SER B O 1
ATOM 2283 N N . LEU B 1 118 ? 8.306 10.364 -4.215 1 98.89 118 LEU B N 1
ATOM 2284 C CA . LEU B 1 118 ? 7.379 10.567 -3.107 1 98.89 118 LEU B CA 1
ATOM 2285 C C . LEU B 1 118 ? 5.947 10.259 -3.533 1 98.89 118 LEU B C 1
ATOM 2287 O O . LEU B 1 118 ? 5.542 10.593 -4.649 1 98.89 118 LEU B O 1
ATOM 2291 N N . VAL B 1 119 ? 5.228 9.652 -2.657 1 98.93 119 VAL B N 1
ATOM 2292 C CA . VAL B 1 119 ? 3.824 9.332 -2.898 1 98.93 119 VAL B CA 1
ATOM 2293 C C . VAL B 1 119 ? 2.968 9.871 -1.755 1 98.93 119 VAL B C 1
ATOM 2295 O O . VAL B 1 119 ? 3.365 9.806 -0.589 1 98.93 119 VAL B O 1
ATOM 2298 N N . ALA B 1 120 ? 1.882 10.407 -2.067 1 98.87 120 ALA B N 1
ATOM 2299 C CA . ALA B 1 120 ? 0.841 10.765 -1.108 1 98.87 120 ALA B CA 1
ATOM 2300 C C . ALA B 1 120 ? -0.439 9.975 -1.368 1 98.87 120 ALA B C 1
ATOM 2302 O O . ALA B 1 120 ? -0.933 9.936 -2.497 1 98.87 120 ALA B O 1
ATOM 2303 N N . ALA B 1 121 ? -0.947 9.308 -0.436 1 98.74 121 ALA B N 1
ATOM 2304 C CA . ALA B 1 121 ? -2.209 8.576 -0.504 1 98.74 121 ALA B CA 1
ATOM 2305 C C . ALA B 1 121 ? -3.328 9.346 0.191 1 98.74 121 ALA B C 1
ATOM 2307 O O . ALA B 1 121 ? -3.245 9.629 1.388 1 98.74 121 ALA B O 1
ATOM 2308 N N . ILE B 1 122 ? -4.346 9.647 -0.538 1 98.76 122 ILE B N 1
ATOM 2309 C CA . ILE B 1 122 ? -5.328 10.619 -0.068 1 98.76 122 ILE B CA 1
ATOM 2310 C C . ILE B 1 122 ? -6.737 10.116 -0.372 1 98.76 122 ILE B C 1
ATOM 2312 O O . ILE B 1 122 ? -7.019 9.677 -1.489 1 98.76 122 ILE B O 1
ATOM 2316 N N . CYS B 1 123 ? -7.55 10.167 0.625 1 98.69 123 CYS B N 1
ATOM 2317 C CA . CYS B 1 123 ? -8.96 9.937 0.327 1 98.69 123 CYS B CA 1
ATOM 2318 C C . CYS B 1 123 ? -9.458 10.909 -0.735 1 98.69 123 CYS B C 1
ATOM 2320 O O . CYS B 1 123 ? -9.156 12.103 -0.68 1 98.69 123 CYS B O 1
ATOM 2322 N N . SER B 1 124 ? -10.281 10.424 -1.637 1 98.22 124 SER B N 1
ATOM 2323 C CA . SER B 1 124 ? -10.751 11.229 -2.761 1 98.22 124 SER B CA 1
ATOM 2324 C C . SER B 1 124 ? -11.584 12.414 -2.282 1 98.22 124 SER B C 1
ATOM 2326 O O . SER B 1 124 ? -11.712 13.415 -2.99 1 98.22 124 SER B O 1
ATOM 2328 N N . GLU B 1 125 ? -12.071 12.399 -1.101 1 98.01 125 GLU B N 1
ATOM 2329 C CA . GLU B 1 125 ? -12.92 13.454 -0.555 1 98.01 125 GLU B CA 1
ATOM 2330 C C . GLU B 1 125 ? -12.084 14.609 -0.011 1 98.01 125 GLU B C 1
ATOM 2332 O O . GLU B 1 125 ? -12.615 15.682 0.281 1 98.01 125 GLU B O 1
ATOM 2337 N N . ASN B 1 126 ? -10.825 14.354 0.175 1 97.62 126 ASN B N 1
ATOM 2338 C CA . ASN B 1 126 ? -9.948 15.381 0.728 1 97.62 126 ASN B CA 1
ATOM 2339 C C . ASN B 1 126 ? -9.435 16.324 -0.357 1 97.62 126 ASN B C 1
ATOM 2341 O O . ASN B 1 126 ? -8.25 16.304 -0.693 1 97.62 126 ASN B O 1
ATOM 2345 N N . GLU B 1 127 ? -10.274 17.178 -0.788 1 97.04 127 GLU B N 1
ATOM 2346 C CA . GLU B 1 127 ? -9.979 18.06 -1.913 1 97.04 127 GLU B CA 1
ATOM 2347 C C . GLU B 1 127 ? -8.819 18.998 -1.59 1 97.04 127 GLU B C 1
ATOM 2349 O O . GLU B 1 127 ? -8.015 19.324 -2.466 1 97.04 127 GLU B O 1
ATOM 2354 N N . GLY B 1 128 ? -8.799 19.461 -0.381 1 96.62 128 GLY B N 1
ATOM 2355 C CA . GLY B 1 128 ? -7.727 20.355 0.025 1 96.62 128 GLY B CA 1
ATOM 2356 C C . GLY B 1 128 ? -6.347 19.751 -0.151 1 96.62 128 GLY B C 1
ATOM 2357 O O . GLY B 1 128 ? -5.449 20.391 -0.702 1 96.62 128 GLY B O 1
ATOM 2358 N N . SER B 1 129 ? -6.211 18.56 0.285 1 98.04 129 SER B N 1
ATOM 2359 C CA . SER B 1 129 ? -4.926 17.878 0.159 1 98.04 129 SER B CA 1
ATOM 2360 C C . SER B 1 129 ? -4.596 17.584 -1.3 1 98.04 129 SER B C 1
ATOM 2362 O O . SER B 1 129 ? -3.454 17.754 -1.73 1 98.04 129 SER B O 1
ATOM 2364 N N . LEU B 1 130 ? -5.606 17.141 -2.044 1 98.53 130 LEU B N 1
ATOM 2365 C CA . LEU B 1 130 ? -5.39 16.865 -3.46 1 98.53 130 LEU B CA 1
ATOM 2366 C C . LEU B 1 130 ? -4.895 18.111 -4.187 1 98.53 130 LEU B C 1
ATOM 2368 O O . LEU B 1 130 ? -3.948 18.041 -4.973 1 98.53 130 LEU B O 1
ATOM 2372 N N . LYS B 1 131 ? -5.491 19.217 -3.895 1 97.98 131 LYS B N 1
ATOM 2373 C CA . LYS B 1 131 ? -5.092 20.484 -4.5 1 97.98 131 LYS B CA 1
ATOM 2374 C C . LYS B 1 131 ? -3.686 20.884 -4.06 1 97.98 131 LYS B C 1
ATOM 2376 O O . LYS B 1 131 ? -2.886 21.353 -4.872 1 97.98 131 LYS B O 1
ATOM 2381 N N . LEU B 1 132 ? -3.418 20.73 -2.795 1 98.32 132 LEU B N 1
ATOM 2382 C CA . LEU B 1 132 ? -2.108 21.073 -2.251 1 98.32 132 LEU B CA 1
ATOM 2383 C C . LEU B 1 132 ? -1 20.337 -2.996 1 98.32 132 LEU B C 1
ATOM 2385 O O . LEU B 1 132 ? -0.059 20.961 -3.492 1 98.32 132 LEU B O 1
ATOM 2389 N N . PHE B 1 133 ? -1.116 19.052 -3.087 1 98.79 133 PHE B N 1
ATOM 2390 C CA . PHE B 1 133 ? -0.074 18.261 -3.732 1 98.79 133 PHE B CA 1
ATOM 2391 C C . PHE B 1 133 ? -0.039 18.531 -5.232 1 98.79 133 PHE B C 1
ATOM 2393 O O . PHE B 1 133 ? 1.036 18.596 -5.831 1 98.79 133 PHE B O 1
ATOM 2400 N N . GLY B 1 134 ? -1.222 18.612 -5.817 1 98.66 134 GLY B N 1
ATOM 2401 C CA . GLY B 1 134 ? -1.259 18.995 -7.219 1 98.66 134 GLY B CA 1
ATOM 2402 C C . GLY B 1 134 ? -0.495 20.274 -7.509 1 98.66 134 GLY B C 1
ATOM 2403 O O . GLY B 1 134 ? 0.266 20.343 -8.476 1 98.66 134 GLY B O 1
ATOM 2404 N N . LYS B 1 135 ? -0.654 21.274 -6.71 1 98.31 135 LYS B N 1
ATOM 2405 C CA . LYS B 1 135 ? 0.008 22.566 -6.869 1 98.31 135 LYS B CA 1
ATOM 2406 C C . LYS B 1 135 ? 1.522 22.429 -6.733 1 98.31 135 LYS B C 1
ATOM 2408 O O . LYS B 1 135 ? 2.273 23.29 -7.196 1 98.31 135 LYS B O 1
ATOM 2413 N N . HIS B 1 136 ? 1.913 21.378 -6.097 1 98.5 136 HIS B N 1
ATOM 2414 C CA . HIS B 1 136 ? 3.341 21.174 -5.881 1 98.5 136 HIS B CA 1
ATOM 2415 C C . HIS B 1 136 ? 3.913 20.178 -6.885 1 98.5 136 HIS B C 1
ATOM 2417 O O . HIS B 1 136 ? 5.007 19.647 -6.683 1 98.5 136 HIS B O 1
ATOM 2423 N N . GLY B 1 137 ? 3.158 19.826 -7.888 1 98.49 137 GLY B N 1
ATOM 2424 C CA . GLY B 1 137 ? 3.7 19.072 -9.007 1 98.49 137 GLY B CA 1
ATOM 2425 C C . GLY B 1 137 ? 3.5 17.575 -8.87 1 98.49 137 GLY B C 1
ATOM 2426 O O . GLY B 1 137 ? 4.059 16.796 -9.645 1 98.49 137 GLY B O 1
ATOM 2427 N N . TYR B 1 138 ? 2.75 17.175 -7.881 1 98.88 138 TYR B N 1
ATOM 2428 C CA . TYR B 1 138 ? 2.406 15.76 -7.795 1 98.88 138 TYR B CA 1
ATOM 2429 C C . TYR B 1 138 ? 1.334 15.397 -8.816 1 98.88 138 TYR B C 1
ATOM 2431 O O . TYR B 1 138 ? 0.365 16.138 -8.999 1 98.88 138 TYR B O 1
ATOM 2439 N N . ILE B 1 139 ? 1.473 14.216 -9.413 1 98.72 139 ILE B N 1
ATOM 2440 C CA . ILE B 1 139 ? 0.552 13.78 -10.457 1 98.72 139 ILE B CA 1
ATOM 2441 C C . ILE B 1 139 ? -0.242 12.569 -9.972 1 98.72 139 ILE B C 1
ATOM 2443 O O . ILE B 1 139 ? 0.324 11.639 -9.394 1 98.72 139 ILE B O 1
ATOM 2447 N N . PRO B 1 140 ? -1.547 12.599 -10.217 1 98.63 140 PRO B N 1
ATOM 2448 C CA . PRO B 1 140 ? -2.315 11.398 -9.88 1 98.63 140 PRO B CA 1
ATOM 2449 C C . PRO B 1 140 ? -1.787 10.146 -10.578 1 98.63 140 PRO B C 1
ATOM 2451 O O . PRO B 1 140 ? -1.576 10.154 -11.793 1 98.63 140 PRO B O 1
ATOM 2454 N N . CYS B 1 141 ? -1.564 9.137 -9.784 1 98.78 141 CYS B N 1
ATOM 2455 C CA . CYS B 1 141 ? -1.033 7.902 -10.351 1 98.78 141 CYS B CA 1
ATOM 2456 C C . CYS B 1 141 ? -1.904 6.71 -9.973 1 98.78 141 CYS B C 1
ATOM 2458 O O . CYS B 1 141 ? -1.682 5.597 -10.454 1 98.78 141 CYS B O 1
ATOM 2460 N N . ALA B 1 142 ? -2.873 6.936 -9.164 1 98.88 142 ALA B N 1
ATOM 2461 C CA . ALA B 1 142 ? -3.769 5.854 -8.763 1 98.88 142 ALA B CA 1
ATOM 2462 C C . ALA B 1 142 ? -5.154 6.39 -8.412 1 98.88 142 ALA B C 1
ATOM 2464 O O . ALA B 1 142 ? -5.281 7.486 -7.861 1 98.88 142 ALA B O 1
ATOM 2465 N N . HIS B 1 143 ? -6.154 5.712 -8.741 1 98.87 143 HIS B N 1
ATOM 2466 C CA . HIS B 1 143 ? -7.536 5.895 -8.314 1 98.87 143 HIS B CA 1
ATOM 2467 C C . HIS B 1 143 ? -8.208 4.555 -8.033 1 98.87 143 HIS B C 1
ATOM 2469 O O . HIS B 1 143 ? -8.739 3.918 -8.947 1 98.87 143 HIS B O 1
ATOM 2475 N N . TYR B 1 144 ? -8.137 4.109 -6.786 1 98.87 144 TYR B N 1
ATOM 2476 C CA . TYR B 1 144 ? -8.837 2.915 -6.327 1 98.87 144 TYR B CA 1
ATOM 2477 C C . TYR B 1 144 ? -10.283 3.235 -5.967 1 98.87 144 TYR B C 1
ATOM 2479 O O . TYR B 1 144 ? -10.542 4.056 -5.084 1 98.87 144 TYR B O 1
ATOM 2487 N N . ARG B 1 145 ? -11.192 2.573 -6.568 1 98.78 145 ARG B N 1
ATOM 2488 C CA . ARG B 1 145 ? -12.604 2.874 -6.362 1 98.78 145 ARG B CA 1
ATOM 2489 C C . ARG B 1 145 ? -13.203 1.98 -5.281 1 98.78 145 ARG B C 1
ATOM 2491 O O . ARG B 1 145 ? -13.001 0.764 -5.292 1 98.78 145 ARG B O 1
ATOM 2498 N N . GLU B 1 146 ? -13.913 2.606 -4.372 1 98.74 146 GLU B N 1
ATOM 2499 C CA . GLU B 1 146 ? -14.685 1.892 -3.36 1 98.74 146 GLU B CA 1
ATOM 2500 C C . GLU B 1 146 ? -13.809 0.906 -2.593 1 98.74 146 GLU B C 1
ATOM 2502 O O . GLU B 1 146 ? -14.216 -0.232 -2.346 1 98.74 146 GLU B O 1
ATOM 2507 N N . VAL B 1 147 ? -12.637 1.334 -2.15 1 98.72 147 VAL B N 1
ATOM 2508 C CA . VAL B 1 147 ? -11.675 0.394 -1.583 1 98.72 147 VAL B CA 1
ATOM 2509 C C . VAL B 1 147 ? -11.75 0.435 -0.058 1 98.72 147 VAL B C 1
ATOM 2511 O O . VAL B 1 147 ? -11.168 -0.414 0.621 1 98.72 147 VAL B O 1
ATOM 2514 N N . ALA B 1 148 ? -12.39 1.372 0.445 1 98.77 148 ALA B N 1
ATOM 2515 C CA . ALA B 1 148 ? -12.554 1.53 1.887 1 98.77 148 ALA B CA 1
ATOM 2516 C C . ALA B 1 148 ? -14.005 1.838 2.244 1 98.77 148 ALA B C 1
ATOM 2518 O O . ALA B 1 148 ? -14.767 2.326 1.405 1 98.77 148 ALA B O 1
ATOM 2519 N N . TYR B 1 149 ? -14.364 1.491 3.438 1 98.64 149 TYR B N 1
ATOM 2520 C CA . TYR B 1 149 ? -15.703 1.749 3.958 1 98.64 149 TYR B CA 1
ATOM 2521 C C . TYR B 1 149 ? -15.637 2.386 5.341 1 98.64 149 TYR B C 1
ATOM 2523 O O . TYR B 1 149 ? -15.092 1.798 6.278 1 98.64 149 TYR B O 1
ATOM 2531 N N . LYS B 1 150 ? -16.086 3.565 5.448 1 98.48 150 LYS B N 1
ATOM 2532 C CA . LYS B 1 150 ? -16.083 4.361 6.672 1 98.48 150 LYS B CA 1
ATOM 2533 C C . LYS B 1 150 ? -17.258 5.334 6.698 1 98.48 150 LYS B C 1
ATOM 2535 O O . LYS B 1 150 ? -17.592 5.939 5.678 1 98.48 150 LYS B O 1
ATOM 2540 N N . PHE B 1 151 ? -17.903 5.498 7.865 1 98.29 151 PHE B N 1
ATOM 2541 C CA . PHE B 1 151 ? -19.078 6.341 8.053 1 98.29 151 PHE B CA 1
ATOM 2542 C C . PHE B 1 151 ? -20.193 5.937 7.097 1 98.29 151 PHE B C 1
ATOM 2544 O O . PHE B 1 151 ? -20.842 6.794 6.493 1 98.29 151 PHE B O 1
ATOM 2551 N N . ASP B 1 152 ? -20.33 4.659 6.796 1 97.34 152 ASP B N 1
ATOM 2552 C CA . ASP B 1 152 ? -21.4 4.042 6.019 1 97.34 152 ASP B CA 1
ATOM 2553 C C . ASP B 1 152 ? -21.336 4.475 4.556 1 97.34 152 ASP B C 1
ATOM 2555 O O . ASP B 1 152 ? -22.371 4.671 3.915 1 97.34 152 ASP B O 1
ATOM 2559 N N . ARG B 1 153 ? -20.091 4.622 4.094 1 96.57 153 ARG B N 1
ATOM 2560 C CA . ARG B 1 153 ? -19.941 4.977 2.687 1 96.57 153 ARG B CA 1
ATOM 2561 C C . ARG B 1 153 ? -18.675 4.363 2.099 1 96.57 153 ARG B C 1
ATOM 2563 O O . ARG B 1 153 ? -17.678 4.189 2.803 1 96.57 153 ARG B O 1
ATOM 2570 N N . TRP B 1 154 ? -18.8 4.098 0.851 1 98.3 154 TRP B N 1
ATOM 2571 C CA . TRP B 1 154 ? -17.647 3.645 0.08 1 98.3 154 TRP B CA 1
ATOM 2572 C C . TRP B 1 154 ? -16.717 4.808 -0.245 1 98.3 154 TRP B C 1
ATOM 2574 O O . TRP B 1 154 ? -17.168 5.868 -0.686 1 98.3 154 TRP B O 1
ATOM 2584 N N . LEU B 1 155 ? -15.446 4.599 -0.031 1 98.74 155 LEU B N 1
ATOM 2585 C CA . LEU B 1 155 ? -14.457 5.647 -0.258 1 98.74 155 LEU B CA 1
ATOM 2586 C C . LEU B 1 155 ? -13.435 5.212 -1.303 1 98.74 155 LEU B C 1
ATOM 2588 O O . LEU B 1 155 ? -13.037 4.046 -1.341 1 98.74 155 LEU B O 1
ATOM 2592 N N . ASP B 1 156 ? -13.061 6.205 -2.069 1 98.83 156 ASP B N 1
ATOM 2593 C CA . ASP B 1 156 ? -11.977 6.01 -3.027 1 98.83 156 ASP B CA 1
ATOM 2594 C C . ASP B 1 156 ? -10.644 6.486 -2.454 1 98.83 156 ASP B C 1
ATOM 2596 O O . ASP B 1 156 ? -10.613 7.366 -1.591 1 98.83 156 ASP B O 1
ATOM 2600 N N . LEU B 1 157 ? -9.59 5.867 -2.878 1 98.83 157 LEU B N 1
ATOM 2601 C CA . LEU B 1 157 ? -8.227 6.279 -2.561 1 98.83 157 LEU B CA 1
ATOM 2602 C C . LEU B 1 157 ? -7.509 6.788 -3.806 1 98.83 157 LEU B C 1
ATOM 2604 O O . LEU B 1 157 ? -7.454 6.093 -4.823 1 98.83 157 LEU B O 1
ATOM 2608 N N . ILE B 1 158 ? -7.016 7.976 -3.756 1 98.89 158 ILE B N 1
ATOM 2609 C CA . ILE B 1 158 ? -6.199 8.572 -4.807 1 98.89 158 ILE B CA 1
ATOM 2610 C C . ILE B 1 158 ? -4.75 8.676 -4.338 1 98.89 158 ILE B C 1
ATOM 2612 O O . ILE B 1 158 ? -4.485 9.082 -3.204 1 98.89 158 ILE B O 1
ATOM 2616 N N . CYS B 1 159 ? -3.857 8.26 -5.163 1 98.9 159 CYS B N 1
ATOM 2617 C CA . CYS B 1 159 ? -2.444 8.481 -4.877 1 98.9 159 CYS B CA 1
ATOM 2618 C C . CYS B 1 159 ? -1.827 9.443 -5.886 1 98.9 159 CYS B C 1
ATOM 2620 O O . CYS B 1 159 ? -2.16 9.403 -7.072 1 98.9 159 CYS B O 1
ATOM 2622 N N . LEU B 1 160 ? -1.048 10.298 -5.398 1 98.93 160 LEU B N 1
ATOM 2623 C CA . LEU B 1 160 ? -0.262 11.221 -6.209 1 98.93 160 LEU B CA 1
ATOM 2624 C C . LEU B 1 160 ? 1.231 10.957 -6.041 1 98.93 160 LEU B C 1
ATOM 2626 O O . LEU B 1 160 ? 1.689 10.636 -4.942 1 98.93 160 LEU B O 1
ATOM 2630 N N . GLN B 1 161 ? 1.92 11.099 -7.104 1 98.93 161 GLN B N 1
ATOM 2631 C CA . GLN B 1 161 ? 3.346 10.792 -7.095 1 98.93 161 GLN B CA 1
ATOM 2632 C C . GLN B 1 161 ? 4.163 11.955 -7.652 1 98.93 161 GLN B C 1
ATOM 2634 O O . GLN B 1 161 ? 3.719 12.647 -8.571 1 98.93 161 GLN B O 1
ATOM 2639 N N . LYS B 1 162 ? 5.324 12.173 -7.137 1 98.87 162 LYS B N 1
ATOM 2640 C CA . LYS B 1 162 ? 6.337 13.076 -7.674 1 98.87 162 LYS B CA 1
ATOM 2641 C C . LYS B 1 162 ? 7.712 12.413 -7.69 1 98.87 162 LYS B C 1
ATOM 2643 O O . LYS B 1 162 ? 8.198 11.957 -6.654 1 98.87 162 LYS B O 1
ATOM 2648 N N . ILE B 1 163 ? 8.275 12.222 -8.796 1 98.71 163 ILE B N 1
ATOM 2649 C CA . ILE B 1 163 ? 9.656 11.768 -8.92 1 98.71 163 ILE B CA 1
ATOM 2650 C C . ILE B 1 163 ? 10.607 12.937 -8.675 1 98.71 163 ILE B C 1
ATOM 2652 O O . ILE B 1 163 ? 10.494 13.983 -9.318 1 98.71 163 ILE B O 1
ATOM 2656 N N . LEU B 1 164 ? 11.474 12.7 -7.73 1 97.16 164 LEU B N 1
ATOM 2657 C CA . LEU B 1 164 ? 12.359 13.781 -7.31 1 97.16 164 LEU B CA 1
ATOM 2658 C C . LEU B 1 164 ? 13.601 13.841 -8.193 1 97.16 164 LEU B C 1
ATOM 2660 O O . LEU B 1 164 ? 14.12 12.804 -8.614 1 97.16 164 LEU B O 1
ATOM 2664 N N . ARG B 1 165 ? 13.924 14.767 -9.034 1 78.13 165 ARG B N 1
ATOM 2665 C CA . ARG B 1 165 ? 15.115 15.007 -9.842 1 78.13 165 ARG B CA 1
ATOM 2666 C C . ARG B 1 165 ? 16.264 15.526 -8.984 1 78.13 165 ARG B C 1
ATOM 2668 O O . ARG B 1 165 ? 16.04 16.239 -8.004 1 78.13 165 ARG B O 1
#